Protein AF-A0A1C0T574-F1 (afdb_monomer_lite)

Secondary structure (DSSP, 8-state):
-HHHHHHHHHHH-TTS----HHHHHHHHGGGT-SS---HHHHHHHHHHH-S-EEE---SHHHHHHHHHHHHSHHHHTTEEEEEEGGG--S--HHHHTHHHHHHHH-TTPSPEEE-SSS--THHHHHHHHHHSPPPSSPPPP----GGG--HHHHHHHHHHHHHHHSSB-HHHHHHHHHHHH-S---HHHHHHHHHHHHHTTSEEEETTTTEEEE-TTS--S----GGGHHHHHHHHHHHHHHHHTS-HHHHHHHT-

Radius of gyration: 20.8 Å; chains: 1; bounding box: 49×36×61 Å

Foldseek 3Di:
DVVVCVVCVCVLCVVDADFDLVQLVVVLVVQPDPDDDDPVVLVVLCLQPDQAAEQECDDPVSLVVLQVLLVDLSSLQRYAYEYEPVPPPDDDPSVVGSQVSSQVRHLQHNHHHAHPVDGDCSNVSVSSCVRRNDDPDDDDLDQDAQVPDGLVSLLLQLLVQQALLQKDALVRSVVVVCVSRVDDHDSSSSSSSVSSCVSSVQWDQFDDDRMIGGDPVDDGSDDDDPVCVVVSVVSSVVSVVVVVVDDPVSVVRSVD

Sequence (256 aa):
MRRKFQDIFSSLLPDFEFFEPEFAMRNYFGLGDERPFDISEFEELIGELSHSIVLFPEAPGSFAEAGYFGAIDSLAKKTILAIDLNRQKNDSFISLGPAKKIADISFFQPNIQLNYNEPDFSLISQRILERRPLKKSKGAFVIKPFNQTSTFELFALIHQIVSLLRIATAADVEFFVNSVYKSHINPSKVKKVISMLVGSRRLMEVGGFDHLRACEDRASFLSVREGFQTSHDVLSVDIATAMLEADADFLAVLGA

Structure (mmCIF, N/CA/C/O backbone):
data_AF-A0A1C0T574-F1
#
_entry.id   AF-A0A1C0T574-F1
#
loop_
_atom_site.group_PDB
_atom_site.id
_atom_site.type_symbol
_atom_site.label_atom_id
_atom_site.label_alt_id
_atom_site.label_comp_id
_atom_site.label_asym_id
_atom_site.label_entity_id
_atom_site.label_seq_id
_atom_site.pdbx_PDB_ins_code
_atom_site.Cartn_x
_atom_site.Cartn_y
_atom_site.Cartn_z
_atom_site.occupancy
_atom_site.B_iso_or_equiv
_atom_site.auth_seq_id
_atom_site.auth_comp_id
_atom_site.auth_asym_id
_atom_site.auth_atom_id
_atom_site.pdbx_PDB_model_num
ATOM 1 N N . MET A 1 1 ? 4.270 -10.495 -17.192 1.00 93.06 1 MET A N 1
ATOM 2 C CA . MET A 1 1 ? 5.428 -10.579 -16.265 1.00 93.06 1 MET A CA 1
ATOM 3 C C . MET A 1 1 ? 5.001 -10.567 -14.808 1.00 93.06 1 MET A C 1
ATOM 5 O O . MET A 1 1 ? 5.507 -11.376 -14.042 1.00 93.06 1 MET A O 1
ATOM 9 N N . ARG A 1 2 ? 4.043 -9.708 -14.439 1.00 92.25 2 ARG A N 1
ATOM 10 C CA . ARG A 1 2 ? 3.533 -9.556 -13.069 1.00 92.25 2 ARG A CA 1
ATOM 11 C C . ARG A 1 2 ? 3.241 -10.877 -12.342 1.00 92.25 2 ARG A C 1
ATOM 13 O O . ARG A 1 2 ? 3.819 -11.105 -11.291 1.00 92.25 2 ARG A O 1
ATOM 20 N N . ARG A 1 3 ? 2.429 -11.767 -12.934 1.00 93.19 3 ARG A N 1
ATOM 21 C CA . ARG A 1 3 ? 2.093 -13.081 -12.342 1.00 93.19 3 ARG A CA 1
ATOM 22 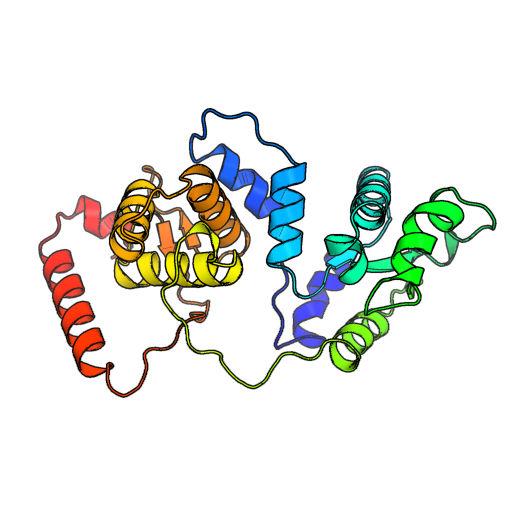C C . ARG A 1 3 ? 3.333 -13.924 -12.030 1.00 93.19 3 ARG A C 1
ATOM 24 O O . ARG A 1 3 ? 3.492 -14.370 -10.907 1.00 93.19 3 ARG A O 1
ATOM 31 N N . LYS A 1 4 ? 4.268 -14.030 -12.985 1.00 95.56 4 LYS A N 1
ATOM 32 C CA . LYS A 1 4 ? 5.531 -14.761 -12.779 1.00 95.56 4 LYS A CA 1
ATOM 33 C C . LYS A 1 4 ? 6.342 -14.192 -11.605 1.00 95.56 4 LYS A C 1
ATOM 35 O O . LYS A 1 4 ? 6.982 -14.951 -10.894 1.00 95.56 4 LYS A O 1
ATOM 40 N N . PHE A 1 5 ? 6.337 -12.868 -11.419 1.00 96.38 5 PHE A N 1
ATOM 41 C CA . PHE A 1 5 ? 7.006 -12.236 -10.281 1.00 96.38 5 PHE A CA 1
ATOM 42 C C . PHE A 1 5 ? 6.264 -12.499 -8.965 1.00 96.38 5 PHE A C 1
ATOM 44 O O . PHE A 1 5 ? 6.900 -12.810 -7.964 1.00 96.38 5 PHE A O 1
ATOM 51 N N . GLN A 1 6 ? 4.931 -12.420 -8.975 1.00 94.94 6 GLN A N 1
ATOM 52 C CA . GLN A 1 6 ? 4.073 -12.713 -7.825 1.00 94.94 6 GLN A CA 1
ATOM 53 C C . GLN A 1 6 ? 4.284 -14.141 -7.301 1.00 94.94 6 GLN A C 1
ATOM 55 O O . GLN A 1 6 ? 4.423 -14.316 -6.094 1.00 94.94 6 GLN A O 1
ATOM 60 N N . ASP A 1 7 ? 4.394 -15.129 -8.195 1.00 95.94 7 ASP A N 1
ATOM 61 C CA . ASP A 1 7 ? 4.565 -16.550 -7.847 1.00 95.94 7 ASP A CA 1
ATOM 62 C C . ASP A 1 7 ? 5.821 -16.825 -7.001 1.00 95.94 7 ASP A C 1
ATOM 64 O O . ASP A 1 7 ? 5.852 -17.760 -6.204 1.00 95.94 7 ASP A O 1
ATOM 68 N N . ILE A 1 8 ? 6.859 -16.001 -7.151 1.00 96.81 8 ILE A N 1
ATOM 69 C CA . ILE A 1 8 ? 8.138 -16.148 -6.438 1.00 96.81 8 ILE A CA 1
ATOM 70 C C . ILE A 1 8 ? 8.392 -15.028 -5.422 1.00 96.81 8 ILE A C 1
ATOM 72 O O . ILE A 1 8 ? 9.403 -15.050 -4.718 1.00 96.81 8 ILE A O 1
ATOM 76 N N . PHE A 1 9 ? 7.501 -14.035 -5.347 1.00 96.44 9 PHE A N 1
ATOM 77 C CA . PHE A 1 9 ? 7.711 -12.802 -4.590 1.00 96.44 9 PHE A CA 1
ATOM 78 C C . PHE A 1 9 ? 8.023 -13.086 -3.122 1.00 96.44 9 PHE A C 1
ATOM 80 O O . PHE A 1 9 ? 9.024 -12.600 -2.605 1.00 96.44 9 PHE A O 1
ATOM 87 N N . SER A 1 10 ? 7.214 -13.925 -2.470 1.00 94.56 10 SER A N 1
ATOM 88 C CA . SER A 1 10 ? 7.374 -14.249 -1.048 1.00 94.56 10 SER A CA 1
ATOM 89 C C . SER A 1 10 ? 8.693 -14.960 -0.739 1.00 94.56 10 SER A C 1
ATOM 91 O O . SER A 1 10 ? 9.205 -14.828 0.366 1.00 94.56 10 SER A O 1
ATOM 93 N N . SER A 1 11 ? 9.273 -15.677 -1.710 1.00 96.88 11 SER A N 1
ATOM 94 C CA . SER A 1 11 ? 10.602 -16.279 -1.556 1.00 96.88 11 SER A CA 1
ATOM 95 C C . SER A 1 11 ? 11.722 -15.246 -1.674 1.00 96.88 11 SER A C 1
ATOM 97 O O . SER A 1 11 ? 12.768 -15.414 -1.053 1.00 96.88 11 SER A O 1
ATOM 99 N N . LEU A 1 12 ? 11.538 -14.214 -2.500 1.00 97.25 12 LEU A N 1
ATOM 100 C CA . LEU A 1 12 ? 12.555 -13.194 -2.755 1.00 97.25 12 LEU A CA 1
ATOM 101 C C . LEU A 1 12 ? 12.511 -12.036 -1.750 1.00 97.25 12 LEU A C 1
ATOM 103 O O . LEU A 1 12 ? 13.539 -11.420 -1.476 1.00 97.25 12 LEU A O 1
ATOM 107 N N . LEU A 1 13 ? 11.323 -11.704 -1.248 1.00 96.44 13 LEU A N 1
ATOM 108 C CA . LEU A 1 13 ? 11.044 -10.536 -0.414 1.00 96.44 13 LEU A CA 1
ATOM 109 C C . LEU A 1 13 ? 10.082 -10.915 0.733 1.00 96.44 13 LEU A C 1
ATOM 111 O O . LEU A 1 13 ? 8.965 -10.401 0.784 1.00 96.44 13 LEU A O 1
ATOM 115 N N . PRO A 1 14 ? 10.490 -11.804 1.661 1.00 93.69 14 PRO A N 1
ATOM 116 C CA . PRO A 1 14 ? 9.605 -12.345 2.700 1.00 93.69 14 PRO A CA 1
ATOM 117 C C . PRO A 1 14 ? 9.072 -11.286 3.678 1.00 93.69 14 PRO A C 1
ATOM 119 O O . PRO A 1 14 ? 7.975 -11.440 4.204 1.00 93.69 14 PRO A O 1
ATOM 122 N N . ASP A 1 15 ? 9.817 -10.197 3.889 1.00 91.81 15 ASP A N 1
ATOM 123 C CA . ASP A 1 15 ? 9.419 -9.097 4.779 1.00 91.81 15 ASP A CA 1
ATOM 124 C C . ASP A 1 15 ? 8.540 -8.036 4.088 1.00 91.81 15 ASP A C 1
ATOM 126 O O . ASP A 1 15 ? 8.164 -7.036 4.702 1.00 91.81 15 ASP A O 1
ATOM 130 N N . PHE A 1 16 ? 8.242 -8.207 2.796 1.00 92.88 16 PHE A N 1
ATOM 131 C CA . PHE A 1 16 ? 7.447 -7.268 2.009 1.00 92.88 16 PHE A CA 1
ATOM 132 C C . PHE A 1 16 ? 6.082 -7.861 1.674 1.00 92.88 16 PHE A C 1
ATOM 134 O O . PHE A 1 16 ? 5.887 -9.073 1.641 1.00 92.88 16 PHE A O 1
ATOM 141 N N . GLU A 1 17 ? 5.134 -6.984 1.355 1.00 90.06 17 GLU A N 1
ATOM 142 C CA . GLU A 1 17 ? 3.811 -7.384 0.888 1.00 90.06 17 GLU A CA 1
ATOM 143 C C . GLU A 1 17 ? 3.635 -7.037 -0.586 1.00 90.06 17 GLU A C 1
ATOM 145 O O . GLU A 1 17 ? 3.905 -5.913 -1.015 1.00 90.06 17 GLU A O 1
ATOM 150 N N . PHE A 1 18 ? 3.166 -8.017 -1.359 1.00 91.25 18 PHE A N 1
ATOM 151 C CA . PHE A 1 18 ? 2.754 -7.803 -2.737 1.00 91.25 18 PHE A CA 1
ATOM 152 C C . PHE A 1 18 ? 1.344 -7.215 -2.758 1.00 91.25 18 PHE A C 1
ATOM 154 O O . PHE A 1 18 ? 0.439 -7.745 -2.111 1.00 91.25 18 PHE A O 1
ATOM 161 N N . PHE A 1 19 ? 1.157 -6.140 -3.516 1.00 89.69 19 PHE A N 1
ATOM 162 C CA . PHE A 1 19 ? -0.117 -5.444 -3.633 1.00 89.69 19 PHE A CA 1
ATOM 163 C C . PHE A 1 19 ? -0.442 -5.190 -5.105 1.00 89.69 19 PHE A C 1
ATOM 165 O O . PHE A 1 19 ? 0.388 -4.657 -5.841 1.00 89.69 19 PHE A O 1
ATOM 172 N N . GLU A 1 20 ? -1.655 -5.563 -5.514 1.00 86.25 20 GLU A N 1
ATOM 173 C CA . GLU A 1 20 ? -2.185 -5.314 -6.857 1.00 86.25 20 GLU A CA 1
ATOM 174 C C . GLU A 1 20 ? -3.292 -4.257 -6.770 1.00 86.25 20 GLU A C 1
ATOM 176 O O . GLU A 1 20 ? -4.356 -4.528 -6.195 1.00 86.25 20 GLU A O 1
ATOM 181 N N . PRO A 1 21 ? -3.064 -3.052 -7.316 1.00 80.06 21 PRO A N 1
ATOM 182 C CA . PRO A 1 21 ? -4.015 -1.956 -7.197 1.00 80.06 21 PRO A CA 1
ATOM 183 C C . PRO A 1 21 ? -5.406 -2.231 -7.766 1.00 80.06 21 PRO A C 1
ATOM 185 O O . PRO A 1 21 ? -6.400 -1.713 -7.255 1.00 80.06 21 PRO A O 1
ATOM 188 N N . GLU A 1 22 ? -5.505 -3.084 -8.785 1.00 77.75 22 GLU A N 1
ATOM 189 C CA . GLU A 1 22 ? -6.761 -3.372 -9.473 1.00 77.75 22 GLU A CA 1
ATOM 190 C C . GLU A 1 22 ? -7.805 -4.025 -8.553 1.00 77.75 22 GLU A C 1
ATOM 192 O O . GLU A 1 22 ? -9.006 -3.873 -8.785 1.00 77.75 22 GLU A O 1
ATOM 197 N N . PHE A 1 23 ? -7.383 -4.724 -7.490 1.00 75.25 23 PHE A N 1
ATOM 198 C CA . PHE A 1 23 ? -8.316 -5.264 -6.496 1.00 75.25 23 PHE A CA 1
ATOM 199 C C . PHE A 1 23 ? -8.913 -4.176 -5.608 1.00 75.25 23 PHE A C 1
ATOM 201 O O . PHE A 1 23 ? -10.103 -4.225 -5.314 1.00 75.25 23 PHE A O 1
ATOM 208 N N . ALA A 1 24 ? -8.120 -3.180 -5.212 1.00 76.62 24 ALA A N 1
ATOM 209 C CA . ALA A 1 24 ? -8.614 -2.069 -4.402 1.00 76.62 24 ALA A CA 1
ATOM 210 C C . ALA A 1 24 ? -9.583 -1.171 -5.192 1.00 76.62 24 ALA A C 1
ATOM 212 O O . ALA A 1 24 ? -10.568 -0.702 -4.625 1.00 76.62 24 ALA A O 1
ATOM 213 N N . MET A 1 25 ? -9.370 -1.001 -6.504 1.00 74.81 25 MET A N 1
ATOM 214 C CA . MET A 1 25 ? -10.289 -0.239 -7.364 1.00 74.81 25 MET A CA 1
ATOM 215 C C . MET A 1 25 ? -11.692 -0.846 -7.417 1.00 74.81 25 MET A C 1
ATOM 217 O O . MET A 1 25 ? -12.675 -0.114 -7.372 1.00 74.81 25 MET A O 1
ATOM 221 N N . ARG A 1 26 ? -11.803 -2.180 -7.507 1.00 70.75 26 ARG A N 1
ATOM 222 C CA . ARG A 1 26 ? -13.105 -2.864 -7.610 1.00 70.75 26 ARG A CA 1
ATOM 223 C C . ARG A 1 26 ? -13.995 -2.606 -6.396 1.00 70.75 26 ARG A C 1
ATOM 225 O O . ARG A 1 26 ? -15.186 -2.384 -6.577 1.00 70.75 26 ARG A O 1
ATOM 232 N N . ASN A 1 27 ? -13.411 -2.585 -5.200 1.00 68.75 27 ASN A N 1
ATOM 233 C CA . ASN A 1 27 ? -14.163 -2.395 -3.957 1.00 68.75 27 ASN A CA 1
ATOM 234 C C . ASN A 1 27 ? -14.580 -0.937 -3.746 1.00 68.75 27 ASN A C 1
ATOM 236 O O . ASN A 1 27 ? -15.656 -0.682 -3.219 1.00 68.75 27 ASN A O 1
ATOM 240 N N . TYR A 1 28 ? -13.784 0.035 -4.212 1.00 70.19 28 TYR A N 1
ATOM 241 C CA . TYR A 1 28 ? -14.149 1.450 -4.084 1.00 70.19 28 TYR A CA 1
ATOM 242 C C . TYR A 1 28 ? -15.507 1.765 -4.727 1.00 70.19 28 TYR A C 1
ATOM 244 O O . TYR A 1 28 ? -16.312 2.483 -4.139 1.00 70.19 28 TYR A O 1
ATOM 252 N N . PHE A 1 29 ? -15.798 1.179 -5.894 1.00 63.75 29 PHE A N 1
ATOM 253 C CA . PHE A 1 29 ? -17.090 1.359 -6.564 1.00 63.75 29 PHE A CA 1
ATOM 254 C C . PHE A 1 29 ? -18.278 0.780 -5.776 1.00 63.75 29 PHE A C 1
ATOM 256 O O . PHE A 1 29 ? -19.405 1.220 -5.991 1.00 63.75 29 PHE A O 1
ATOM 263 N N . GLY A 1 30 ? -18.041 -0.170 -4.864 1.00 63.38 30 GLY A N 1
ATOM 264 C CA . GLY A 1 30 ? -19.066 -0.738 -3.985 1.00 63.38 30 GLY A CA 1
ATOM 265 C C . GLY A 1 30 ? -19.443 0.167 -2.807 1.00 63.38 30 GLY A C 1
ATOM 266 O O . GLY A 1 30 ? -20.576 0.119 -2.350 1.00 63.38 30 GLY A O 1
ATOM 267 N N . LEU A 1 31 ? -18.550 1.064 -2.368 1.00 64.75 31 LEU A N 1
ATOM 268 C CA . LEU A 1 31 ? -18.729 1.893 -1.159 1.00 64.75 31 LEU A CA 1
ATOM 269 C C . LEU A 1 31 ? -19.616 3.146 -1.352 1.00 64.75 31 LEU A C 1
ATOM 271 O O . LEU A 1 31 ? -19.648 4.032 -0.485 1.00 64.75 31 LEU A O 1
ATOM 275 N N . GLY A 1 32 ? -20.308 3.248 -2.492 1.00 57.75 32 GLY A N 1
ATOM 276 C CA . GLY A 1 32 ? -21.341 4.258 -2.742 1.00 57.75 32 GLY A CA 1
ATOM 277 C C . GLY A 1 32 ? -20.861 5.713 -2.695 1.00 57.75 32 GLY A C 1
ATOM 278 O O . GLY A 1 32 ? -21.581 6.572 -2.189 1.00 57.75 32 GLY A O 1
ATOM 279 N N . ASP A 1 33 ? -19.639 6.018 -3.151 1.00 61.62 33 ASP A N 1
ATOM 280 C CA . ASP A 1 33 ? -19.206 7.418 -3.294 1.00 61.62 33 ASP A CA 1
ATOM 281 C C . ASP A 1 33 ? -19.953 8.069 -4.477 1.00 61.62 33 ASP A C 1
ATOM 283 O O . ASP A 1 33 ? -19.960 7.543 -5.588 1.00 61.62 33 ASP A O 1
ATOM 287 N N . GLU A 1 34 ? -20.604 9.212 -4.242 1.00 57.69 34 GLU A N 1
ATOM 288 C CA . GLU A 1 34 ? -21.378 9.940 -5.265 1.00 57.69 34 GLU A CA 1
ATOM 289 C C . GLU A 1 34 ? -20.474 10.670 -6.274 1.00 57.69 34 GLU A C 1
ATOM 291 O O . GLU A 1 34 ? -20.941 11.189 -7.292 1.00 57.69 34 GLU A O 1
ATOM 296 N N . ARG A 1 35 ? -19.165 10.746 -5.996 1.00 61.81 35 ARG A N 1
ATOM 297 C CA . ARG A 1 35 ? -18.192 11.436 -6.847 1.00 61.81 35 ARG A CA 1
ATOM 298 C C . ARG A 1 35 ? -17.642 10.518 -7.944 1.00 61.81 35 ARG A C 1
ATOM 300 O O . ARG A 1 35 ? -17.364 9.350 -7.678 1.00 61.81 35 ARG A O 1
ATOM 307 N N . PRO A 1 36 ? -17.395 11.047 -9.159 1.00 57.66 36 PRO A N 1
ATOM 308 C CA . PRO A 1 36 ? -16.667 10.315 -10.187 1.00 57.66 36 PRO A CA 1
ATOM 309 C C . PRO A 1 36 ? -15.309 9.856 -9.652 1.00 57.66 36 PRO A C 1
ATOM 311 O O . PRO A 1 36 ? -14.558 10.660 -9.100 1.00 57.66 36 PRO A O 1
ATOM 314 N N . PHE A 1 37 ? -14.996 8.573 -9.823 1.00 65.44 37 PHE A N 1
ATOM 315 C CA . PHE A 1 37 ? -13.695 8.032 -9.451 1.00 65.44 37 PHE A CA 1
ATOM 316 C C . PHE A 1 37 ? -12.599 8.658 -10.316 1.00 65.44 37 PHE A C 1
ATOM 318 O O . PHE A 1 37 ? -12.559 8.440 -11.529 1.00 65.44 37 PHE A O 1
ATOM 325 N N . ASP A 1 38 ? -11.702 9.414 -9.688 1.00 72.25 38 ASP A N 1
ATOM 326 C CA . ASP A 1 38 ? -10.492 9.895 -10.340 1.00 72.25 38 ASP A CA 1
ATOM 327 C C . ASP A 1 38 ? -9.376 8.864 -10.158 1.00 72.25 38 ASP A C 1
ATOM 329 O O . ASP A 1 38 ? -8.833 8.681 -9.064 1.00 72.25 38 ASP A O 1
ATOM 333 N N . ILE A 1 39 ? -9.024 8.196 -11.260 1.00 74.19 39 ILE A N 1
ATOM 334 C CA . ILE A 1 39 ? -7.897 7.258 -11.327 1.00 74.19 39 ILE A CA 1
ATOM 335 C C . ILE A 1 39 ? -6.622 7.930 -10.800 1.00 74.19 39 ILE A C 1
ATOM 337 O O . ILE A 1 39 ? -5.837 7.290 -10.110 1.00 74.19 39 ILE A O 1
ATOM 341 N N . SER A 1 40 ? -6.442 9.228 -11.046 1.00 74.25 40 SER A N 1
ATOM 342 C CA . SER A 1 40 ? -5.252 9.970 -10.630 1.00 74.25 40 SER A CA 1
ATOM 343 C C . SER A 1 40 ? -5.112 10.045 -9.111 1.00 74.25 40 SER A C 1
ATOM 345 O O . SER A 1 40 ? -4.023 9.850 -8.579 1.00 74.25 40 SER A O 1
ATOM 347 N N . GLU A 1 41 ? -6.217 10.283 -8.401 1.00 78.25 41 GLU A N 1
ATOM 348 C CA . GLU A 1 41 ? -6.223 10.333 -6.934 1.00 78.25 41 GLU A CA 1
ATOM 349 C C . GLU A 1 41 ? -5.932 8.953 -6.328 1.00 78.25 41 GLU A C 1
ATOM 351 O O . GLU A 1 41 ? -5.338 8.841 -5.255 1.00 78.25 41 GLU A O 1
ATOM 356 N N . PHE A 1 42 ? -6.347 7.886 -7.012 1.00 78.75 42 PHE A N 1
ATOM 357 C CA . PHE A 1 42 ? -6.055 6.520 -6.595 1.00 78.75 42 PHE A CA 1
ATOM 358 C C . PHE A 1 42 ? -4.590 6.143 -6.841 1.00 78.75 42 PHE A C 1
ATOM 360 O O . PHE A 1 42 ? -3.953 5.559 -5.965 1.00 78.75 42 PHE A O 1
ATOM 367 N N . GLU A 1 43 ? -4.021 6.538 -7.979 1.00 81.31 43 GLU A N 1
ATOM 368 C CA . GLU A 1 43 ? -2.594 6.361 -8.267 1.00 81.31 43 GLU A CA 1
ATOM 369 C C . GLU A 1 43 ? -1.700 7.128 -7.293 1.00 81.31 43 GLU A C 1
ATOM 371 O O . GLU A 1 43 ? -0.688 6.603 -6.821 1.00 81.31 43 GLU A O 1
ATOM 376 N N . GLU A 1 44 ? -2.100 8.340 -6.907 1.00 84.50 44 GLU A N 1
ATOM 377 C CA . GLU A 1 44 ? -1.424 9.085 -5.848 1.00 84.50 44 GLU A CA 1
ATOM 378 C C . GLU A 1 44 ? -1.457 8.315 -4.519 1.00 84.50 44 GLU A C 1
ATOM 380 O O . GLU A 1 44 ? -0.419 8.152 -3.874 1.00 84.50 44 GLU A O 1
ATOM 385 N N . LEU A 1 45 ? -2.610 7.750 -4.150 1.00 85.94 45 LEU A N 1
ATOM 386 C CA . LEU A 1 45 ? -2.780 6.956 -2.932 1.00 85.94 45 LEU A CA 1
ATOM 387 C C . LEU A 1 45 ? -1.908 5.688 -2.921 1.00 85.94 45 LEU A C 1
ATOM 389 O O . LEU A 1 45 ? -1.251 5.394 -1.915 1.00 85.94 45 LEU A O 1
ATOM 393 N N . ILE A 1 46 ? -1.864 4.951 -4.038 1.00 83.62 46 ILE A N 1
ATOM 394 C CA . ILE A 1 46 ? -0.945 3.818 -4.229 1.00 83.62 46 ILE A CA 1
ATOM 395 C C . ILE A 1 46 ? 0.485 4.308 -4.061 1.00 83.62 46 ILE A C 1
ATOM 397 O O . ILE A 1 46 ? 1.268 3.698 -3.332 1.00 83.62 46 ILE A O 1
ATOM 401 N N . GLY A 1 47 ? 0.823 5.420 -4.707 1.00 87.31 47 GLY A N 1
ATOM 402 C CA . GLY A 1 47 ? 2.117 6.067 -4.620 1.00 87.31 47 GLY A CA 1
ATOM 403 C C . GLY A 1 47 ? 2.539 6.359 -3.193 1.00 87.31 47 GLY A C 1
ATOM 404 O O . GLY A 1 47 ? 3.666 6.047 -2.809 1.00 87.31 47 GLY A O 1
ATOM 405 N N . GLU A 1 48 ? 1.652 6.936 -2.388 1.00 89.12 48 GLU A N 1
ATOM 406 C CA . GLU A 1 48 ? 1.893 7.276 -0.988 1.00 89.12 48 GLU A CA 1
ATOM 407 C C . GLU A 1 48 ? 2.134 6.034 -0.126 1.00 89.12 48 GLU A C 1
ATOM 409 O O . GLU A 1 48 ? 3.133 5.992 0.603 1.00 89.12 48 GLU A O 1
ATOM 414 N N . LEU A 1 49 ? 1.273 5.020 -0.254 1.00 90.00 49 LEU A N 1
ATOM 415 C CA . LEU A 1 49 ? 1.329 3.778 0.525 1.00 90.00 49 LEU A CA 1
ATOM 416 C C . LEU A 1 49 ? 2.462 2.841 0.087 1.00 90.00 49 LEU A C 1
ATOM 418 O O . LEU A 1 49 ? 2.997 2.090 0.902 1.00 90.00 49 LEU A O 1
ATOM 422 N N . SER A 1 50 ? 2.874 2.905 -1.178 1.00 91.94 50 SER A N 1
ATOM 423 C CA . SER A 1 50 ? 3.867 1.990 -1.730 1.00 91.94 50 SER A CA 1
ATOM 424 C C . SER A 1 50 ? 5.276 2.281 -1.22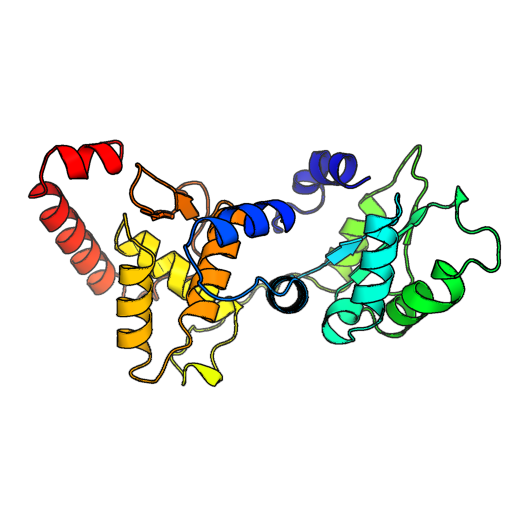1 1.00 91.94 50 SER A C 1
ATOM 426 O O . SER A 1 50 ? 5.805 3.407 -1.256 1.00 91.94 50 SER A O 1
ATOM 428 N N . HIS A 1 51 ? 5.945 1.206 -0.809 1.00 93.94 51 HIS A N 1
ATOM 429 C CA . HIS A 1 51 ? 7.384 1.209 -0.574 1.00 93.94 51 HIS A CA 1
ATOM 430 C C . HIS A 1 51 ? 8.177 1.076 -1.880 1.00 93.94 51 HIS A C 1
ATOM 432 O O . HIS A 1 51 ? 9.261 1.636 -2.036 1.00 93.94 51 HIS A O 1
ATOM 438 N N . SER A 1 52 ? 7.669 0.342 -2.854 1.00 95.69 52 SER A N 1
ATOM 439 C CA . SER A 1 52 ? 8.293 0.205 -4.170 1.00 95.69 52 SER A CA 1
ATOM 440 C C . SER A 1 52 ? 7.205 -0.101 -5.176 1.00 95.69 52 SER A C 1
ATOM 442 O O . SER A 1 52 ? 6.251 -0.796 -4.844 1.00 95.69 52 SER A O 1
ATOM 444 N N . ILE A 1 53 ? 7.357 0.414 -6.388 1.00 95.50 53 ILE A N 1
ATOM 445 C CA . ILE A 1 53 ? 6.436 0.163 -7.491 1.00 95.50 53 ILE A CA 1
ATOM 446 C C . ILE A 1 53 ? 7.245 -0.547 -8.568 1.00 95.50 53 ILE A C 1
ATOM 448 O O . ILE A 1 53 ? 8.227 0.006 -9.051 1.00 95.50 53 ILE A O 1
ATOM 452 N N . VAL A 1 54 ? 6.868 -1.770 -8.931 1.00 95.88 54 VAL A N 1
ATOM 453 C CA . VAL A 1 54 ? 7.550 -2.535 -9.983 1.00 95.88 54 VAL A CA 1
ATOM 454 C C . VAL A 1 54 ? 6.673 -2.538 -11.226 1.00 95.88 54 VAL A C 1
ATOM 456 O O . VAL A 1 54 ? 5.585 -3.110 -11.213 1.00 95.88 54 VAL A O 1
ATOM 459 N N . LEU A 1 55 ? 7.150 -1.910 -12.299 1.00 94.25 55 LEU A N 1
ATOM 460 C CA . LEU A 1 55 ? 6.434 -1.830 -13.569 1.00 94.25 55 LEU A CA 1
ATOM 461 C C . LEU A 1 55 ? 7.098 -2.716 -14.621 1.00 94.25 55 LEU A C 1
ATOM 463 O O . LEU A 1 55 ? 8.304 -2.624 -14.865 1.00 94.25 55 LEU A O 1
ATOM 467 N N . PHE A 1 56 ? 6.273 -3.527 -15.283 1.00 94.19 56 PHE A N 1
ATOM 468 C CA . PHE A 1 56 ? 6.647 -4.363 -16.421 1.00 94.19 56 PHE A CA 1
ATOM 469 C C . PHE A 1 56 ? 5.880 -3.897 -17.666 1.00 94.19 56 PHE A C 1
ATOM 471 O O . PHE A 1 56 ? 4.731 -4.304 -17.852 1.00 94.19 56 PHE A O 1
ATOM 478 N N . PRO A 1 57 ? 6.464 -3.038 -18.518 1.00 91.31 57 PRO A N 1
ATOM 479 C CA . PRO A 1 57 ? 5.772 -2.518 -19.693 1.00 91.31 57 PRO A CA 1
ATOM 480 C C . PRO A 1 57 ? 5.619 -3.596 -20.786 1.00 91.31 57 PRO A C 1
ATOM 482 O O . PRO A 1 57 ? 6.446 -3.736 -21.691 1.00 91.31 57 PRO A O 1
ATOM 485 N N . GLU A 1 58 ? 4.550 -4.391 -20.699 1.00 89.19 58 GLU A N 1
ATOM 486 C CA . GLU A 1 58 ? 4.281 -5.540 -21.573 1.00 89.19 58 GLU A CA 1
ATOM 487 C C . GLU A 1 58 ? 3.180 -5.301 -22.620 1.00 89.19 58 GLU A C 1
ATOM 489 O O . GLU A 1 58 ? 3.225 -5.892 -23.703 1.00 89.19 58 GLU A O 1
ATOM 494 N N . ALA A 1 59 ? 2.265 -4.367 -22.362 1.00 88.69 59 ALA A N 1
ATOM 495 C CA . ALA A 1 59 ? 1.101 -4.052 -23.194 1.00 88.69 59 ALA A CA 1
ATOM 496 C C . ALA A 1 59 ? 0.759 -2.542 -23.171 1.00 88.69 59 ALA A C 1
ATOM 498 O O . ALA A 1 59 ? 1.257 -1.827 -22.296 1.00 88.69 59 ALA A O 1
ATOM 499 N N . PRO A 1 60 ? -0.123 -2.045 -24.070 1.00 87.38 60 PRO A N 1
ATOM 500 C CA . PRO A 1 60 ? -0.524 -0.633 -24.125 1.00 87.38 60 PRO A CA 1
ATOM 501 C C . PRO A 1 60 ? -0.908 -0.008 -22.779 1.00 87.38 60 PRO A C 1
ATOM 503 O O . PRO A 1 60 ? -0.454 1.094 -22.486 1.00 87.38 60 PRO A O 1
ATOM 506 N N . GLY A 1 61 ? -1.653 -0.728 -21.931 1.00 85.38 61 GLY A N 1
ATOM 507 C CA . GLY A 1 61 ? -2.000 -0.261 -20.581 1.00 85.38 61 GLY A CA 1
ATOM 508 C C . GLY A 1 61 ? -0.763 0.017 -19.720 1.00 85.38 61 GLY A C 1
ATOM 509 O O . GLY A 1 61 ? -0.554 1.139 -19.279 1.00 85.38 61 GLY A O 1
ATOM 510 N N . SER A 1 62 ? 0.139 -0.959 -19.597 1.00 86.94 62 SER A N 1
ATOM 511 C CA . SER A 1 62 ? 1.392 -0.797 -18.840 1.00 86.94 62 SER A CA 1
ATOM 512 C C . SER A 1 62 ? 2.379 0.214 -19.453 1.00 86.94 62 SER A C 1
ATOM 514 O O . SER A 1 62 ? 3.260 0.727 -18.765 1.00 86.94 62 SER A O 1
ATOM 516 N N . PHE A 1 63 ? 2.254 0.531 -20.749 1.00 89.00 63 PHE A N 1
ATOM 517 C CA . PHE A 1 63 ? 3.002 1.635 -21.361 1.00 89.00 63 PHE A CA 1
ATOM 518 C C . PHE A 1 63 ? 2.447 2.995 -20.934 1.00 89.00 63 PHE A C 1
ATOM 520 O O . PHE A 1 63 ? 3.226 3.907 -20.657 1.00 89.00 63 PHE A O 1
ATOM 527 N N . ALA A 1 64 ? 1.120 3.119 -20.858 1.00 88.12 64 ALA A N 1
ATOM 528 C CA . ALA A 1 64 ? 0.468 4.310 -20.334 1.00 88.12 64 ALA A CA 1
ATOM 529 C C . ALA A 1 64 ? 0.815 4.521 -18.852 1.00 88.12 64 ALA A C 1
ATOM 531 O O . ALA A 1 64 ? 1.191 5.630 -18.482 1.00 88.12 64 ALA A O 1
ATOM 532 N N . GLU A 1 65 ? 0.806 3.457 -18.040 1.00 88.25 65 GLU A N 1
ATOM 533 C CA . GLU A 1 65 ? 1.262 3.493 -16.640 1.00 88.25 65 GLU A CA 1
ATOM 534 C C . GLU A 1 65 ? 2.713 3.972 -16.534 1.00 88.25 65 GLU A C 1
ATOM 536 O O . GLU A 1 65 ? 2.998 4.903 -15.788 1.00 88.25 65 GLU A O 1
ATOM 541 N N . ALA A 1 66 ? 3.637 3.418 -17.329 1.00 90.62 66 ALA A N 1
ATOM 542 C CA . ALA A 1 66 ? 5.025 3.883 -17.334 1.00 90.62 66 ALA A CA 1
ATOM 543 C C . ALA A 1 66 ? 5.126 5.386 -17.657 1.00 90.62 66 ALA A C 1
ATOM 545 O O . ALA A 1 66 ? 5.895 6.102 -17.015 1.00 90.62 66 ALA A O 1
ATOM 546 N N . GLY A 1 67 ? 4.324 5.868 -18.614 1.00 90.56 67 GLY A N 1
ATOM 547 C CA . GLY A 1 67 ? 4.188 7.287 -18.944 1.00 90.56 67 GLY A CA 1
ATOM 548 C C . GLY A 1 67 ? 3.708 8.138 -17.773 1.00 90.56 67 GLY A C 1
ATOM 549 O O . GLY A 1 67 ? 4.353 9.125 -17.422 1.00 90.56 67 GLY A O 1
ATOM 550 N N . TYR A 1 68 ? 2.607 7.729 -17.151 1.00 89.06 68 TYR A N 1
ATOM 551 C CA . TYR A 1 68 ? 1.991 8.423 -16.026 1.00 89.06 68 TYR A CA 1
ATOM 552 C C . TYR A 1 68 ? 2.915 8.466 -14.798 1.00 89.06 68 TYR A C 1
ATOM 554 O O . TYR A 1 68 ? 3.197 9.537 -14.259 1.00 89.06 68 TYR A O 1
ATOM 562 N N . PHE A 1 69 ? 3.478 7.320 -14.413 1.00 90.88 69 PHE A N 1
ATOM 563 C CA . PHE A 1 69 ? 4.364 7.193 -13.254 1.00 90.88 69 PHE A CA 1
ATOM 564 C C . PHE A 1 69 ? 5.674 7.939 -13.479 1.00 90.88 69 PHE A C 1
ATOM 566 O O . PHE A 1 69 ? 6.207 8.529 -12.546 1.00 90.88 69 PHE A O 1
ATOM 573 N N . GLY A 1 70 ? 6.178 7.956 -14.717 1.00 91.19 70 GLY A N 1
ATOM 574 C CA . GLY A 1 70 ? 7.320 8.781 -15.088 1.00 91.19 70 GLY A CA 1
ATOM 575 C C . GLY A 1 70 ? 7.013 10.274 -15.007 1.00 91.19 70 GLY A C 1
ATOM 576 O O . GLY A 1 70 ? 7.879 11.046 -14.608 1.00 91.19 70 GLY A O 1
ATOM 577 N N . ALA A 1 71 ? 5.794 10.704 -15.342 1.00 90.62 71 ALA A N 1
ATOM 578 C CA . ALA A 1 71 ? 5.411 12.112 -15.316 1.00 90.62 71 ALA A CA 1
ATOM 579 C C . ALA A 1 71 ? 5.325 12.689 -13.893 1.00 90.62 71 ALA A C 1
ATOM 581 O O . ALA A 1 71 ? 5.673 13.858 -13.714 1.00 90.62 71 ALA A O 1
ATOM 582 N N . ILE A 1 72 ? 4.942 11.889 -12.895 1.00 91.19 72 ILE A N 1
ATOM 583 C CA . ILE A 1 72 ? 4.762 12.327 -11.504 1.00 91.19 72 ILE A CA 1
ATOM 584 C C . ILE A 1 72 ? 5.992 11.979 -10.659 1.00 91.19 72 ILE A C 1
ATOM 586 O O . ILE A 1 72 ? 6.270 10.816 -10.377 1.00 91.19 72 ILE A O 1
ATOM 590 N N . ASP A 1 73 ? 6.709 12.996 -10.181 1.00 92.88 73 ASP A N 1
ATOM 591 C CA . ASP A 1 73 ? 7.993 12.817 -9.491 1.00 92.88 73 ASP A CA 1
ATOM 592 C C . ASP A 1 73 ? 7.907 11.954 -8.217 1.00 92.88 73 ASP A C 1
ATOM 594 O O . ASP A 1 73 ? 8.838 11.203 -7.915 1.00 92.88 73 ASP A O 1
ATOM 598 N N . SER A 1 74 ? 6.810 12.039 -7.455 1.00 91.44 74 SER A N 1
ATOM 599 C CA . SER A 1 74 ? 6.602 11.223 -6.248 1.00 91.44 74 SER A CA 1
ATOM 600 C C . SER A 1 74 ? 6.461 9.728 -6.568 1.00 91.44 74 SER A C 1
ATOM 602 O O . SER A 1 74 ? 6.968 8.900 -5.804 1.00 91.44 74 SER A O 1
ATOM 604 N N . LEU A 1 75 ? 5.846 9.388 -7.707 1.00 93.06 75 LEU A N 1
ATOM 605 C CA . LEU A 1 75 ? 5.708 8.019 -8.210 1.00 93.06 75 LEU A CA 1
ATOM 606 C C . LEU A 1 75 ? 7.012 7.533 -8.847 1.00 93.06 75 LEU A C 1
ATOM 608 O O . LEU A 1 75 ? 7.531 6.478 -8.473 1.00 93.06 75 LEU A O 1
ATOM 612 N N . ALA A 1 76 ? 7.596 8.329 -9.745 1.00 95.06 76 ALA A N 1
ATOM 613 C CA . ALA A 1 76 ? 8.844 8.015 -10.436 1.00 95.06 76 ALA A CA 1
ATOM 614 C C . ALA A 1 76 ? 9.983 7.690 -9.457 1.00 95.06 76 ALA A C 1
ATOM 616 O O . ALA A 1 76 ? 10.683 6.693 -9.638 1.00 95.06 76 ALA A O 1
ATOM 617 N N . LYS A 1 77 ? 10.115 8.456 -8.360 1.00 95.81 77 LYS A N 1
ATOM 618 C CA . LYS A 1 77 ? 11.107 8.206 -7.295 1.00 95.81 77 LYS A CA 1
ATOM 619 C C . LYS A 1 77 ? 11.032 6.790 -6.717 1.00 95.81 77 LYS A C 1
ATOM 621 O O . LYS A 1 77 ? 12.055 6.228 -6.332 1.00 95.81 77 LYS A O 1
ATOM 626 N N . LYS A 1 78 ? 9.830 6.214 -6.643 1.00 96.19 78 LYS A N 1
ATOM 627 C CA . LYS A 1 78 ? 9.562 4.890 -6.061 1.00 96.19 78 LYS A CA 1
ATOM 628 C C . LYS A 1 78 ? 9.464 3.774 -7.108 1.00 96.19 78 LYS A C 1
ATOM 630 O O . LYS A 1 78 ? 9.232 2.626 -6.731 1.00 96.19 78 LYS A O 1
ATOM 635 N N . THR A 1 79 ? 9.629 4.093 -8.391 1.00 96.62 79 THR A N 1
ATOM 636 C CA . THR A 1 79 ? 9.370 3.166 -9.497 1.00 96.62 79 THR A CA 1
ATOM 637 C C . THR A 1 79 ? 10.631 2.427 -9.935 1.00 96.62 79 THR A C 1
ATOM 639 O O . THR A 1 79 ? 11.680 3.026 -10.171 1.00 96.62 79 THR A O 1
ATOM 642 N N . ILE A 1 80 ? 10.512 1.112 -10.082 1.00 97.06 80 ILE A N 1
ATOM 643 C CA . ILE A 1 80 ? 11.458 0.208 -10.728 1.00 97.06 80 ILE A CA 1
ATOM 644 C C . ILE A 1 80 ? 10.852 -0.153 -12.076 1.00 97.06 80 ILE A C 1
ATOM 646 O O . ILE A 1 80 ? 9.862 -0.880 -12.143 1.00 97.06 80 ILE A O 1
ATOM 650 N N . LEU A 1 81 ? 11.446 0.350 -13.154 1.00 95.44 81 LEU A N 1
ATOM 651 C CA . LEU A 1 81 ? 11.023 0.004 -14.502 1.00 95.44 81 LEU A CA 1
ATOM 652 C C . LEU A 1 81 ? 11.851 -1.184 -15.006 1.00 95.44 81 LEU A C 1
ATOM 654 O O . LEU A 1 81 ? 13.064 -1.057 -15.185 1.00 95.44 81 LEU A O 1
ATOM 658 N N . ALA A 1 82 ? 11.200 -2.328 -15.223 1.00 95.06 82 ALA A N 1
ATOM 659 C CA . ALA A 1 82 ? 11.816 -3.545 -15.748 1.00 95.06 82 ALA A CA 1
ATOM 660 C C . ALA A 1 82 ? 11.419 -3.742 -17.219 1.00 95.06 82 ALA A C 1
ATOM 662 O O . ALA A 1 82 ? 10.330 -4.229 -17.527 1.00 95.06 82 ALA A O 1
ATOM 663 N N . ILE A 1 83 ? 12.292 -3.332 -18.137 1.00 90.62 83 ILE A N 1
ATOM 664 C CA . ILE A 1 83 ? 12.040 -3.299 -19.583 1.00 90.62 83 ILE A CA 1
ATOM 665 C C . ILE A 1 83 ? 12.529 -4.599 -20.224 1.00 90.62 83 ILE A C 1
ATOM 667 O O . ILE A 1 83 ? 13.637 -5.051 -19.941 1.00 90.62 83 ILE A O 1
ATOM 671 N N . ASP A 1 84 ? 11.722 -5.169 -21.121 1.00 90.25 84 ASP A N 1
ATOM 672 C CA . ASP A 1 84 ? 12.122 -6.325 -21.928 1.00 90.25 84 ASP A CA 1
ATOM 673 C C . ASP A 1 84 ? 13.343 -5.994 -22.802 1.00 90.25 84 ASP A C 1
ATOM 675 O O . ASP A 1 84 ? 13.311 -5.041 -23.590 1.00 90.25 84 ASP A O 1
ATOM 679 N N . LEU A 1 85 ? 14.393 -6.812 -22.707 1.00 86.19 85 LEU A N 1
ATOM 680 C CA . LEU A 1 85 ? 15.596 -6.718 -23.543 1.00 86.19 85 LEU A CA 1
ATOM 681 C C . LEU A 1 85 ? 15.257 -6.657 -25.039 1.00 86.19 85 LEU A C 1
ATOM 683 O O . LEU A 1 85 ? 15.861 -5.891 -25.786 1.00 86.19 85 LEU A O 1
ATOM 687 N N . ASN A 1 86 ? 14.237 -7.401 -25.474 1.00 80.75 86 ASN A N 1
ATOM 688 C CA . ASN A 1 86 ? 13.853 -7.474 -26.887 1.00 80.75 86 ASN A CA 1
ATOM 689 C C . ASN A 1 86 ? 13.144 -6.210 -27.400 1.00 80.75 86 ASN A C 1
ATOM 691 O O . ASN A 1 86 ? 12.974 -6.039 -28.611 1.00 80.75 86 ASN A O 1
ATOM 695 N N . ARG A 1 87 ? 12.715 -5.326 -26.492 1.00 71.56 87 ARG A N 1
ATOM 696 C CA . ARG A 1 87 ? 11.976 -4.095 -26.809 1.00 71.56 87 ARG A CA 1
ATOM 697 C C . ARG A 1 87 ? 12.856 -2.847 -26.810 1.00 71.56 87 ARG A C 1
ATOM 699 O O . ARG A 1 87 ? 12.397 -1.799 -27.255 1.00 71.56 87 ARG A O 1
ATOM 706 N N . GLN A 1 88 ? 14.125 -2.949 -26.406 1.00 63.59 88 GLN A N 1
ATOM 707 C CA . GLN A 1 88 ? 15.114 -1.875 -26.557 1.00 63.59 88 GLN A CA 1
ATOM 708 C C . GLN A 1 88 ? 15.769 -1.883 -27.945 1.00 63.59 88 GLN A C 1
ATOM 710 O O . GLN A 1 88 ? 16.988 -1.936 -28.084 1.00 63.59 88 GLN A O 1
ATOM 715 N N . LYS A 1 89 ? 14.960 -1.800 -29.002 1.00 58.69 89 LYS A N 1
ATOM 716 C CA . LYS A 1 89 ? 15.481 -1.331 -30.291 1.00 58.69 89 LYS A CA 1
ATOM 717 C C . LYS A 1 89 ? 15.539 0.194 -30.196 1.00 58.69 89 LYS A C 1
ATOM 719 O O . LYS A 1 89 ? 14.554 0.802 -29.784 1.00 58.69 89 LYS A O 1
ATOM 724 N N . ASN A 1 90 ? 16.717 0.764 -30.445 1.00 52.16 90 ASN A N 1
ATOM 725 C CA . ASN A 1 90 ? 17.033 2.181 -30.238 1.00 52.16 90 ASN A CA 1
ATOM 726 C C . ASN A 1 90 ? 15.894 3.109 -30.718 1.00 52.16 90 ASN A C 1
ATOM 728 O O . ASN A 1 90 ? 15.297 2.862 -31.762 1.00 52.16 90 ASN A O 1
ATOM 732 N N . ASP A 1 91 ? 15.609 4.149 -29.926 1.00 57.41 91 ASP A N 1
ATOM 733 C CA . ASP A 1 91 ? 14.631 5.224 -30.187 1.00 57.41 91 ASP A CA 1
ATOM 734 C C . ASP A 1 91 ? 13.133 4.909 -30.006 1.00 57.41 91 ASP A C 1
ATOM 736 O O . ASP A 1 91 ? 12.275 5.454 -30.701 1.00 57.41 91 ASP A O 1
ATOM 740 N N . SER A 1 92 ? 12.762 4.090 -29.015 1.00 68.81 92 SER A N 1
ATOM 741 C CA . SER A 1 92 ? 11.348 4.002 -28.612 1.00 68.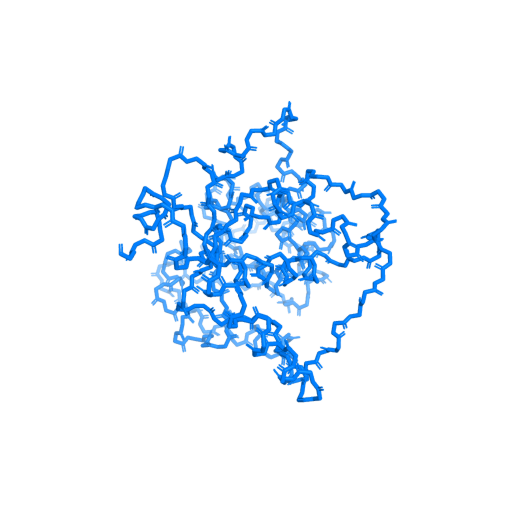81 92 SER A CA 1
ATOM 742 C C . SER A 1 92 ? 10.910 5.219 -27.772 1.00 68.81 92 SER A C 1
ATOM 744 O O . SER A 1 92 ? 11.668 5.706 -26.927 1.00 68.81 92 SER A O 1
ATOM 746 N N . PHE A 1 93 ? 9.659 5.678 -27.934 1.00 70.50 93 PHE A N 1
ATOM 747 C CA . PHE A 1 93 ? 9.054 6.735 -27.095 1.00 70.50 93 PHE A CA 1
ATOM 748 C C . PHE A 1 93 ? 9.185 6.442 -25.593 1.00 70.50 93 PHE A C 1
ATOM 750 O O . PHE A 1 93 ? 9.396 7.350 -24.790 1.00 70.50 93 PHE A O 1
ATOM 757 N N . ILE A 1 94 ? 9.095 5.164 -25.215 1.00 74.31 94 ILE A N 1
ATOM 758 C CA . ILE A 1 94 ? 9.241 4.712 -23.830 1.00 74.31 94 ILE A CA 1
ATOM 759 C C . ILE A 1 94 ? 10.671 4.962 -23.349 1.00 74.31 94 ILE A C 1
ATOM 761 O O . ILE A 1 94 ? 10.860 5.531 -22.277 1.00 74.31 94 ILE A O 1
ATOM 765 N N . SER A 1 95 ? 11.666 4.578 -24.153 1.00 71.50 95 SER A N 1
ATOM 766 C CA . SER A 1 95 ? 13.091 4.739 -23.845 1.00 71.50 95 SER A CA 1
ATOM 767 C C . SER A 1 95 ? 13.504 6.209 -23.732 1.00 71.50 95 SER A C 1
ATOM 769 O O . SER A 1 95 ? 14.268 6.552 -22.833 1.00 71.50 95 SER A O 1
ATOM 771 N N . LEU A 1 96 ? 12.996 7.070 -24.621 1.00 74.06 96 LEU A N 1
ATOM 772 C CA . LEU A 1 96 ? 13.392 8.481 -24.704 1.00 74.06 96 LEU A CA 1
ATOM 773 C C . LEU A 1 96 ? 12.653 9.395 -23.716 1.00 74.06 96 LEU A C 1
ATOM 775 O O . LEU A 1 96 ? 13.202 10.425 -23.329 1.00 74.06 96 LEU A O 1
ATOM 779 N N . GLY A 1 97 ? 11.433 9.037 -23.307 1.00 83.25 97 GLY A N 1
ATOM 780 C CA . GLY A 1 97 ? 10.630 9.836 -22.381 1.00 83.25 97 GLY A CA 1
ATOM 781 C C . GLY A 1 97 ? 10.528 9.202 -20.991 1.00 83.25 97 GLY A C 1
ATOM 782 O O . GLY A 1 97 ? 11.396 9.444 -20.147 1.00 83.25 97 GLY A O 1
ATOM 783 N N . PRO A 1 98 ? 9.483 8.399 -20.714 1.00 84.88 98 PRO A N 1
ATOM 784 C CA . PRO A 1 98 ? 9.174 7.950 -19.356 1.00 84.88 98 PRO A CA 1
ATOM 785 C C . PRO A 1 98 ? 10.281 7.125 -18.695 1.00 84.88 98 PRO A C 1
ATOM 787 O O . PRO A 1 98 ? 10.583 7.332 -17.521 1.00 84.88 98 PRO A O 1
ATOM 790 N N . ALA A 1 99 ? 10.934 6.230 -19.444 1.00 88.88 99 ALA A N 1
ATOM 791 C CA . ALA A 1 99 ? 12.015 5.411 -18.908 1.00 88.88 99 ALA A CA 1
ATOM 792 C C . ALA A 1 99 ? 13.212 6.266 -18.489 1.00 88.88 99 ALA A C 1
ATOM 794 O O . ALA A 1 99 ? 13.775 6.037 -17.420 1.00 88.88 99 ALA A O 1
ATOM 795 N N . LYS A 1 100 ? 13.580 7.264 -19.299 1.00 90.50 100 LYS A N 1
ATOM 796 C CA . LYS A 1 100 ? 14.652 8.200 -18.959 1.00 90.50 100 LYS A CA 1
ATOM 797 C C . LYS A 1 100 ? 14.308 8.981 -17.694 1.00 90.50 100 LYS A C 1
ATOM 799 O O . LYS A 1 100 ? 15.087 8.965 -16.750 1.00 90.50 100 LYS A O 1
ATOM 804 N N . LYS A 1 101 ? 13.106 9.563 -17.627 1.00 92.25 101 LYS A N 1
ATOM 805 C CA . LYS A 1 101 ? 12.680 10.331 -16.450 1.00 92.25 101 LYS A CA 1
ATOM 806 C C . LYS A 1 101 ? 12.693 9.483 -15.170 1.00 92.25 101 LYS A C 1
ATOM 808 O O . LYS A 1 101 ? 13.201 9.943 -14.155 1.00 92.25 101 LYS A O 1
ATOM 813 N N . ILE A 1 102 ? 12.208 8.238 -15.215 1.00 94.88 102 ILE A N 1
ATOM 814 C CA . ILE A 1 102 ? 12.281 7.316 -14.066 1.00 94.88 102 ILE A CA 1
ATOM 815 C C . ILE A 1 102 ? 13.738 7.006 -13.704 1.00 94.88 102 ILE A C 1
ATOM 817 O O . ILE A 1 102 ? 14.091 7.046 -12.527 1.00 94.88 102 ILE A O 1
ATOM 821 N N . ALA A 1 103 ? 14.596 6.732 -14.690 1.00 94.06 103 ALA A N 1
ATOM 822 C CA . ALA A 1 103 ? 16.008 6.452 -14.445 1.00 94.06 103 ALA A CA 1
ATOM 823 C C . ALA A 1 103 ? 16.747 7.640 -13.810 1.00 94.06 103 ALA A C 1
ATOM 825 O O . ALA A 1 103 ? 17.633 7.411 -12.999 1.00 94.06 103 ALA A O 1
ATOM 826 N N . ASP A 1 104 ? 16.368 8.878 -14.121 1.00 94.44 104 ASP A N 1
ATOM 827 C CA . ASP A 1 104 ? 17.060 10.064 -13.611 1.00 94.44 104 ASP A CA 1
ATOM 828 C C . ASP A 1 104 ? 16.771 10.332 -12.118 1.00 94.44 104 ASP A C 1
ATOM 830 O O . ASP A 1 104 ? 17.627 10.866 -11.410 1.00 94.44 104 ASP A O 1
ATOM 834 N N . ILE A 1 105 ? 15.579 9.972 -11.615 1.00 96.31 105 ILE A N 1
ATOM 835 C CA . ILE A 1 105 ? 15.144 10.347 -10.249 1.00 96.31 105 ILE A CA 1
ATOM 836 C C . ILE A 1 105 ? 14.767 9.182 -9.332 1.00 96.31 105 ILE A C 1
ATOM 838 O O . ILE A 1 105 ? 14.614 9.389 -8.126 1.00 96.31 105 ILE A O 1
ATOM 842 N N . SER A 1 106 ? 14.600 7.967 -9.857 1.00 97.44 106 SER A N 1
ATOM 843 C CA . SER A 1 106 ? 14.248 6.804 -9.042 1.00 97.44 106 SER A CA 1
ATOM 844 C C . SER A 1 106 ? 15.338 6.477 -8.024 1.00 97.44 106 SER A C 1
ATOM 846 O O . SER A 1 106 ? 16.529 6.431 -8.347 1.00 97.44 106 SER A O 1
ATOM 848 N N . PHE A 1 107 ? 14.931 6.124 -6.800 1.00 96.56 107 PHE A N 1
ATOM 849 C CA . PHE A 1 107 ? 15.830 5.500 -5.822 1.00 96.56 107 PHE A CA 1
ATOM 850 C C . PHE A 1 107 ? 16.445 4.206 -6.374 1.00 96.56 107 PHE A C 1
ATOM 852 O O . PHE A 1 107 ? 17.526 3.783 -5.966 1.00 96.56 107 PHE A O 1
ATOM 859 N N . PHE A 1 108 ? 15.784 3.596 -7.355 1.00 97.19 108 PHE A N 1
ATOM 860 C CA . PHE A 1 108 ? 16.137 2.314 -7.928 1.00 97.19 108 PHE A CA 1
ATOM 861 C C . PHE A 1 108 ? 16.815 2.401 -9.301 1.00 97.19 108 PHE A C 1
ATOM 863 O O . PHE A 1 108 ? 16.915 1.380 -9.967 1.00 97.19 108 PHE A O 1
ATOM 870 N N . GLN A 1 109 ? 17.320 3.564 -9.718 1.00 94.38 109 GLN A N 1
ATOM 871 C CA . GLN A 1 109 ? 18.016 3.773 -11.002 1.00 94.38 109 GLN A CA 1
ATOM 872 C C . GLN A 1 109 ? 19.304 2.937 -11.220 1.00 94.38 109 GLN A C 1
ATOM 874 O O . GLN A 1 109 ? 20.056 2.730 -10.287 1.00 94.38 109 GLN A O 1
ATOM 879 N N . PRO A 1 110 ? 19.699 2.510 -12.423 1.00 94.38 110 PRO A N 1
ATOM 880 C CA . PRO A 1 110 ? 18.994 2.674 -13.679 1.00 94.38 110 PRO A CA 1
ATOM 881 C C . PRO A 1 110 ? 17.859 1.655 -13.799 1.00 94.38 110 PRO A C 1
ATOM 883 O O . PRO A 1 110 ? 17.766 0.713 -13.005 1.00 94.38 110 PRO A O 1
ATOM 886 N N . ASN A 1 111 ? 17.030 1.822 -14.827 1.00 93.31 111 ASN A N 1
ATOM 887 C CA . ASN A 1 111 ? 16.018 0.833 -15.199 1.00 93.31 111 ASN A CA 1
ATOM 888 C C . ASN A 1 111 ? 16.645 -0.554 -15.376 1.00 93.31 111 ASN A C 1
ATOM 890 O O . ASN A 1 111 ? 17.786 -0.685 -15.825 1.00 93.31 111 ASN A O 1
ATOM 894 N N . ILE A 1 112 ? 15.888 -1.589 -15.029 1.00 94.12 112 ILE A N 1
ATOM 895 C CA . ILE A 1 112 ? 16.331 -2.974 -15.149 1.00 94.12 112 ILE A CA 1
ATOM 896 C C . ILE A 1 112 ? 16.004 -3.451 -16.559 1.00 94.12 112 ILE A C 1
ATOM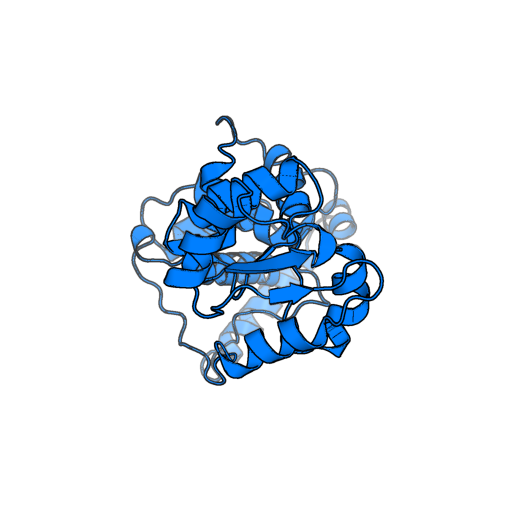 898 O O . ILE A 1 112 ? 14.878 -3.304 -17.032 1.00 94.12 112 ILE A O 1
ATOM 902 N N . GLN A 1 113 ? 16.993 -4.027 -17.228 1.00 91.19 113 GLN A N 1
ATOM 903 C CA . GLN A 1 113 ? 16.771 -4.790 -18.445 1.00 91.19 113 GLN A CA 1
ATOM 904 C C . GLN A 1 113 ? 16.516 -6.244 -18.052 1.00 91.19 113 GLN A C 1
ATOM 906 O O . GLN A 1 113 ? 17.307 -6.834 -17.320 1.00 91.19 113 GLN A O 1
ATOM 911 N N . LEU A 1 114 ? 15.404 -6.809 -18.510 1.00 92.69 114 LEU A N 1
ATOM 912 C CA . LEU A 1 114 ? 14.960 -8.144 -18.127 1.00 92.69 114 LEU A CA 1
ATOM 913 C C . LEU A 1 114 ? 14.643 -8.960 -19.381 1.00 92.69 114 LEU A C 1
ATOM 915 O O . LEU A 1 114 ? 13.975 -8.467 -20.284 1.00 92.69 114 LEU A O 1
ATOM 919 N N . ASN A 1 115 ? 15.078 -10.217 -19.447 1.00 92.56 115 ASN A N 1
ATOM 920 C CA . ASN A 1 115 ? 14.621 -11.131 -20.494 1.00 92.56 115 ASN A CA 1
ATOM 921 C C . ASN A 1 115 ? 13.218 -11.635 -20.136 1.00 92.56 115 ASN A C 1
ATOM 923 O O . ASN A 1 115 ? 13.065 -12.390 -19.187 1.00 92.56 115 ASN A O 1
ATOM 927 N N . TYR A 1 116 ? 12.174 -11.249 -20.870 1.00 92.88 116 TYR A N 1
ATOM 928 C CA . TYR A 1 116 ? 10.809 -11.667 -20.511 1.00 92.88 116 TYR A CA 1
ATOM 929 C C . TYR A 1 116 ? 10.532 -13.159 -20.772 1.00 92.88 116 TYR A C 1
ATOM 931 O O . TYR A 1 116 ? 9.618 -13.739 -20.169 1.00 92.88 116 TYR A O 1
ATOM 939 N N . ASN A 1 117 ? 11.321 -13.803 -21.635 1.00 92.00 117 ASN A N 1
ATOM 940 C CA . ASN A 1 117 ? 11.206 -15.241 -21.870 1.00 92.00 117 ASN A CA 1
ATOM 941 C C . ASN A 1 117 ? 11.718 -16.023 -20.651 1.00 92.00 117 ASN A C 1
ATOM 943 O O . ASN A 1 117 ? 11.021 -16.909 -20.156 1.00 92.00 117 ASN A O 1
ATOM 947 N N . GLU A 1 118 ? 12.863 -15.602 -20.112 1.00 93.88 118 GLU A N 1
ATOM 948 C CA . GLU A 1 118 ? 13.547 -16.202 -18.958 1.00 93.88 118 GLU A CA 1
ATOM 949 C C . GLU A 1 118 ? 13.919 -15.109 -17.935 1.00 93.88 118 GLU A C 1
ATOM 951 O O . GLU A 1 118 ? 15.071 -14.672 -17.877 1.00 93.88 118 GLU A O 1
ATOM 956 N N . PRO A 1 119 ? 12.937 -14.586 -17.175 1.00 95.06 119 PRO A N 1
ATOM 957 C CA . PRO A 1 119 ? 13.156 -13.428 -16.318 1.00 95.06 119 PRO A CA 1
ATOM 958 C C . PRO A 1 119 ? 13.920 -13.789 -15.046 1.00 95.06 119 PRO A C 1
ATOM 960 O O . PRO A 1 119 ? 13.456 -14.595 -14.241 1.00 95.06 119 PRO A O 1
ATOM 963 N N . ASP A 1 120 ? 15.042 -13.108 -14.818 1.00 95.75 120 ASP A N 1
ATOM 964 C CA . ASP A 1 120 ? 15.725 -13.098 -13.527 1.00 95.75 120 ASP A CA 1
ATOM 965 C C . ASP A 1 120 ? 15.180 -11.977 -12.630 1.00 95.75 120 ASP A C 1
ATOM 967 O O . ASP A 1 120 ? 15.600 -10.818 -12.672 1.00 95.75 120 ASP A O 1
ATOM 971 N N . PHE A 1 121 ? 14.203 -12.332 -11.803 1.00 97.62 121 PHE A N 1
ATOM 972 C CA . PHE A 1 121 ? 13.585 -11.405 -10.862 1.00 97.62 121 PHE A CA 1
ATOM 973 C C . PHE A 1 121 ? 14.439 -11.121 -9.617 1.00 97.62 121 PHE A C 1
ATOM 975 O O . PHE A 1 121 ? 14.106 -10.196 -8.871 1.00 97.62 121 PHE A O 1
ATOM 982 N N . SER A 1 122 ? 15.540 -11.854 -9.397 1.00 96.88 122 SER A N 1
ATOM 983 C CA . SER A 1 122 ? 16.444 -11.590 -8.269 1.00 96.88 122 SER A CA 1
ATOM 984 C C . SER A 1 122 ? 17.075 -10.197 -8.366 1.00 96.88 122 SER A C 1
ATOM 986 O O . SER A 1 122 ? 17.262 -9.522 -7.356 1.00 96.88 122 SER A O 1
ATOM 988 N N . LEU A 1 123 ? 17.270 -9.694 -9.591 1.00 96.19 123 LEU A N 1
ATOM 989 C CA . LEU A 1 123 ? 17.722 -8.327 -9.850 1.00 96.19 123 LEU A CA 1
ATOM 990 C C . LEU A 1 123 ? 16.773 -7.274 -9.263 1.00 96.19 123 LEU A C 1
ATOM 992 O O . LEU A 1 123 ? 17.222 -6.230 -8.789 1.00 96.19 123 LEU A O 1
ATOM 996 N N . ILE A 1 124 ? 15.461 -7.530 -9.290 1.00 97.56 124 ILE A N 1
ATOM 997 C CA . ILE A 1 124 ? 14.449 -6.613 -8.751 1.00 97.56 124 ILE A CA 1
ATOM 998 C C . ILE A 1 124 ? 14.472 -6.651 -7.225 1.00 97.56 124 ILE A C 1
ATOM 1000 O O . ILE A 1 124 ? 14.515 -5.597 -6.589 1.00 97.56 124 ILE A O 1
ATOM 1004 N N . SER A 1 125 ? 14.466 -7.845 -6.627 1.00 97.31 125 SER A N 1
ATOM 1005 C CA . SER A 1 125 ? 14.458 -7.979 -5.168 1.00 97.31 125 SER A CA 1
ATOM 1006 C C . SER A 1 125 ? 15.743 -7.448 -4.541 1.00 97.31 125 SER A C 1
ATOM 1008 O O . SER A 1 125 ? 15.673 -6.663 -3.596 1.00 97.31 125 SER A O 1
ATOM 1010 N N . GLN A 1 126 ? 16.905 -7.766 -5.116 1.00 97.12 126 GLN A N 1
ATOM 1011 C CA . GLN A 1 126 ? 18.191 -7.222 -4.688 1.00 97.12 126 GLN A CA 1
ATOM 1012 C C . GLN A 1 126 ? 18.182 -5.689 -4.741 1.00 97.12 126 GLN A C 1
ATOM 1014 O O . GLN A 1 126 ? 18.552 -5.032 -3.768 1.00 97.12 126 GLN A O 1
ATOM 1019 N N . ARG A 1 127 ? 17.662 -5.100 -5.829 1.00 97.31 127 ARG A N 1
ATOM 1020 C CA . ARG A 1 127 ? 17.547 -3.642 -5.973 1.00 97.31 127 ARG A CA 1
ATOM 1021 C C . ARG A 1 127 ? 16.680 -3.010 -4.883 1.00 97.31 127 ARG A C 1
ATOM 1023 O O . ARG A 1 127 ? 17.024 -1.933 -4.394 1.00 97.31 127 ARG A O 1
ATOM 1030 N N . ILE A 1 128 ? 15.572 -3.651 -4.508 1.00 97.44 128 ILE A N 1
ATOM 1031 C CA . ILE A 1 128 ? 14.693 -3.181 -3.426 1.00 97.44 128 ILE A CA 1
ATOM 1032 C C . ILE A 1 128 ? 15.436 -3.223 -2.087 1.00 97.44 128 ILE A C 1
ATOM 1034 O O . ILE A 1 128 ? 15.484 -2.212 -1.382 1.00 97.44 128 ILE A O 1
ATOM 1038 N N . LEU A 1 129 ? 16.050 -4.365 -1.770 1.00 96.56 129 LEU A N 1
ATOM 1039 C CA . LEU A 1 129 ? 16.730 -4.607 -0.497 1.00 96.56 129 LEU A CA 1
ATOM 1040 C C . LEU A 1 129 ? 17.934 -3.683 -0.286 1.00 96.56 129 LEU A C 1
ATOM 1042 O O . LEU A 1 129 ? 18.090 -3.120 0.795 1.00 96.56 129 LEU A O 1
ATOM 1046 N N . GLU A 1 130 ? 18.762 -3.489 -1.312 1.00 96.44 130 GLU A N 1
ATOM 1047 C CA . GLU A 1 130 ? 19.984 -2.684 -1.213 1.00 96.44 130 GLU A CA 1
ATOM 1048 C C . GLU A 1 130 ? 19.696 -1.189 -1.083 1.00 96.44 130 GLU A C 1
ATOM 1050 O O . GLU A 1 130 ? 20.402 -0.468 -0.380 1.00 96.44 130 GLU A O 1
ATOM 1055 N N . ARG A 1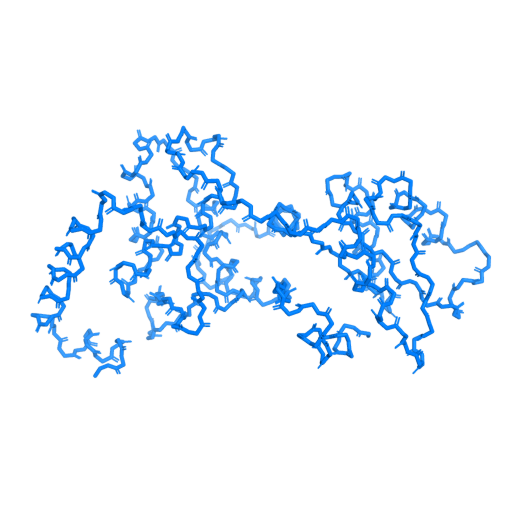 131 ? 18.668 -0.700 -1.780 1.00 96.44 131 ARG A N 1
ATOM 1056 C CA . ARG A 1 131 ? 18.481 0.746 -1.965 1.00 96.44 131 ARG A CA 1
ATOM 1057 C C . ARG A 1 131 ? 17.404 1.350 -1.107 1.00 96.44 131 ARG A C 1
ATOM 1059 O O . ARG A 1 131 ? 17.439 2.544 -0.814 1.00 96.44 131 ARG A O 1
ATOM 1066 N N . ARG A 1 132 ? 16.431 0.537 -0.719 1.00 95.00 132 ARG A N 1
ATOM 1067 C CA . ARG A 1 132 ? 15.359 0.962 0.164 1.00 95.00 132 ARG A CA 1
ATOM 1068 C C . ARG A 1 132 ? 15.049 -0.168 1.149 1.00 95.00 132 ARG A C 1
ATOM 1070 O O . ARG A 1 132 ? 13.946 -0.705 1.116 1.00 95.00 132 ARG A O 1
ATOM 1077 N N . PRO A 1 133 ? 15.985 -0.539 2.038 1.00 93.19 133 PRO A N 1
ATOM 1078 C CA . PRO A 1 133 ? 15.699 -1.527 3.071 1.00 93.19 133 PRO A CA 1
ATOM 1079 C C . PRO A 1 133 ? 14.565 -1.044 3.983 1.00 93.19 133 PRO A C 1
ATOM 1081 O O . PRO A 1 133 ? 14.386 0.161 4.207 1.00 93.19 133 PRO A O 1
ATOM 1084 N N . LEU A 1 134 ? 13.795 -1.985 4.531 1.00 90.69 134 LEU A N 1
ATOM 1085 C CA . LEU A 1 134 ? 12.780 -1.666 5.530 1.00 90.69 134 LEU A CA 1
ATOM 1086 C C . LEU A 1 134 ? 13.444 -1.116 6.794 1.00 90.69 134 LEU A C 1
ATOM 1088 O O . LEU A 1 134 ? 14.497 -1.582 7.239 1.00 90.69 134 LEU A O 1
ATOM 1092 N N . LYS A 1 135 ? 12.814 -0.106 7.395 1.00 87.62 135 LYS A N 1
ATOM 1093 C CA . LYS A 1 135 ? 13.272 0.429 8.676 1.00 87.62 135 LYS A CA 1
ATOM 1094 C C . LYS A 1 135 ? 12.999 -0.601 9.768 1.00 87.62 135 LYS A C 1
ATOM 1096 O O . LYS A 1 135 ? 11.873 -1.058 9.917 1.00 87.62 135 LYS A O 1
ATOM 1101 N N . LYS A 1 136 ? 14.023 -0.914 10.566 1.00 82.50 136 LYS A N 1
ATOM 1102 C CA . LYS A 1 136 ? 13.895 -1.825 11.717 1.00 82.50 136 LYS A CA 1
ATOM 1103 C C . LYS A 1 136 ? 13.210 -1.175 12.923 1.00 82.50 136 LYS A C 1
ATOM 1105 O O . LYS A 1 136 ? 12.678 -1.876 13.776 1.00 82.50 136 LYS A O 1
ATOM 1110 N N . SER A 1 137 ? 13.234 0.155 13.015 1.00 81.25 137 SER A N 1
ATOM 1111 C CA . SER A 1 137 ? 12.592 0.891 14.104 1.00 81.25 137 SER A CA 1
ATOM 1112 C C . SER A 1 137 ? 11.127 1.189 13.791 1.00 81.25 137 SER A C 1
ATOM 1114 O O . SER A 1 137 ? 10.787 1.658 12.704 1.00 81.25 137 SER A O 1
ATOM 1116 N N . LYS A 1 138 ? 10.259 0.957 14.781 1.00 78.75 138 LYS A N 1
ATOM 1117 C CA . LYS A 1 138 ? 8.856 1.375 14.735 1.00 78.75 138 LYS A CA 1
ATOM 1118 C C . LYS A 1 138 ? 8.738 2.811 15.237 1.00 78.75 138 LYS A C 1
ATOM 1120 O O . LYS A 1 138 ? 9.284 3.158 16.283 1.00 78.75 138 LYS A O 1
ATOM 1125 N N . GLY A 1 139 ? 8.038 3.645 14.476 1.00 81.88 139 GLY A N 1
ATOM 1126 C CA . GLY A 1 139 ? 7.689 4.995 14.906 1.00 81.88 139 GLY A CA 1
ATOM 1127 C C . GLY A 1 139 ? 6.564 4.979 15.939 1.00 81.88 139 GLY A C 1
ATOM 1128 O O . GLY A 1 139 ? 5.736 4.070 15.968 1.00 81.88 139 GLY A O 1
ATOM 1129 N N . ALA A 1 140 ? 6.517 6.013 16.772 1.00 86.19 140 ALA A N 1
ATOM 1130 C CA . ALA A 1 140 ? 5.356 6.290 17.600 1.00 86.19 140 ALA A CA 1
ATOM 1131 C C . ALA A 1 140 ? 4.210 6.819 16.726 1.00 86.19 140 ALA A C 1
ATOM 1133 O O . ALA A 1 140 ? 4.387 7.822 16.039 1.00 86.19 140 ALA A O 1
ATOM 1134 N N . PHE A 1 141 ? 3.030 6.198 16.798 1.00 88.81 141 PHE A N 1
ATOM 1135 C CA . PHE A 1 141 ? 1.812 6.833 16.297 1.00 88.81 141 PHE A CA 1
ATOM 1136 C C . PHE A 1 141 ? 1.475 8.031 17.191 1.00 88.81 141 PHE A C 1
ATOM 1138 O O . PHE A 1 141 ? 1.428 7.896 18.418 1.00 88.81 141 PHE A O 1
ATOM 1145 N N . VAL A 1 142 ? 1.283 9.200 16.581 1.00 88.94 142 VAL A N 1
ATOM 1146 C CA . VAL A 1 142 ? 0.954 10.449 17.273 1.00 88.94 142 VAL A CA 1
ATOM 1147 C C . VAL A 1 142 ? -0.277 11.047 16.616 1.00 88.94 142 VAL A C 1
ATOM 1149 O O . VAL A 1 142 ? -0.300 11.269 15.406 1.00 88.94 142 VAL A O 1
ATOM 1152 N N . ILE A 1 143 ? -1.295 11.329 17.426 1.00 89.12 143 ILE A N 1
ATOM 1153 C CA . ILE A 1 143 ? -2.489 12.026 16.957 1.00 89.12 143 ILE A CA 1
ATOM 1154 C C . ILE A 1 143 ? -2.106 13.488 16.710 1.00 89.12 143 ILE A C 1
ATOM 1156 O O . ILE A 1 143 ? -1.730 14.216 17.627 1.00 89.12 143 ILE A O 1
ATOM 1160 N N . LYS A 1 144 ? -2.191 13.896 15.450 1.00 91.50 144 LYS A N 1
ATOM 1161 C CA . LYS A 1 144 ? -1.967 15.256 14.945 1.00 91.50 144 LYS A CA 1
ATOM 1162 C C . LYS A 1 144 ? -3.197 15.692 14.140 1.00 91.50 144 LYS A C 1
ATOM 1164 O O . LYS A 1 144 ? -4.053 14.850 13.896 1.00 91.50 144 LYS A O 1
ATOM 1169 N N . PRO A 1 145 ? -3.344 16.961 13.732 1.00 92.44 145 PRO A N 1
ATOM 1170 C CA . PRO A 1 145 ? -4.473 17.378 12.898 1.00 92.44 145 PRO A CA 1
ATOM 1171 C C . PRO A 1 145 ? -4.652 16.487 11.657 1.00 92.44 145 PRO A C 1
ATOM 1173 O O . PRO A 1 145 ? -3.665 16.060 11.058 1.00 92.44 145 PRO A O 1
ATOM 1176 N N . PHE A 1 146 ? -5.900 16.221 11.247 1.00 92.38 146 PHE A N 1
ATOM 1177 C CA . PHE A 1 146 ? -6.207 15.270 10.166 1.00 92.38 146 PHE A CA 1
ATOM 1178 C C . PHE A 1 146 ? -5.476 15.589 8.849 1.00 92.38 146 PHE A C 1
ATOM 1180 O O . PHE A 1 146 ? -4.992 14.689 8.169 1.00 92.38 146 PHE A O 1
ATOM 1187 N N . ASN A 1 147 ? -5.327 16.873 8.514 1.00 90.31 147 ASN A N 1
ATOM 1188 C CA . ASN A 1 147 ? -4.602 17.328 7.323 1.00 90.31 147 ASN A CA 1
ATOM 1189 C C . ASN A 1 147 ? -3.084 17.064 7.370 1.00 90.31 147 ASN A C 1
ATOM 1191 O O . ASN A 1 147 ? -2.431 17.105 6.333 1.00 90.31 147 ASN A O 1
ATOM 1195 N N . GLN A 1 148 ? -2.521 16.799 8.550 1.00 91.31 148 GLN A N 1
ATOM 1196 C CA . GLN A 1 148 ? -1.115 16.439 8.743 1.00 91.31 148 GLN A CA 1
ATOM 1197 C C . GLN A 1 148 ? -0.917 14.920 8.877 1.00 91.31 148 GLN A C 1
ATOM 1199 O O . GLN A 1 148 ? 0.225 14.450 8.882 1.00 91.31 148 GLN A O 1
ATOM 1204 N N . THR A 1 149 ? -2.001 14.148 8.999 1.00 91.69 149 THR A N 1
ATOM 1205 C CA . THR A 1 149 ? -1.998 12.679 9.017 1.00 91.69 149 THR A CA 1
ATOM 1206 C C . THR A 1 149 ? -1.626 12.136 7.648 1.00 91.69 149 THR A C 1
ATOM 1208 O O . THR A 1 149 ? -2.317 12.357 6.650 1.00 91.69 149 THR A O 1
ATOM 1211 N N . SER A 1 150 ? -0.514 11.401 7.609 1.00 91.75 150 SER A N 1
ATOM 1212 C CA . SER A 1 150 ? -0.102 10.686 6.409 1.00 91.75 150 SER A CA 1
ATOM 1213 C C . SER A 1 150 ? -1.099 9.581 6.095 1.00 91.75 150 SER A C 1
ATOM 1215 O O . SER A 1 150 ? -1.736 9.005 6.978 1.00 91.75 150 SER A O 1
ATOM 1217 N N . THR A 1 151 ? -1.204 9.238 4.821 1.00 92.38 151 THR A N 1
ATOM 1218 C CA . THR A 1 151 ? -2.098 8.170 4.381 1.00 92.38 151 THR A CA 1
ATOM 1219 C C . THR A 1 151 ? -1.767 6.835 5.045 1.00 92.38 151 THR A C 1
ATOM 1221 O O . THR A 1 151 ? -2.686 6.116 5.418 1.00 92.38 151 THR A O 1
ATOM 1224 N N . PHE A 1 152 ? -0.489 6.531 5.297 1.00 91.81 152 PHE A N 1
ATOM 1225 C CA . PHE A 1 152 ? -0.101 5.315 6.020 1.00 91.81 152 PHE A CA 1
ATOM 1226 C C . PHE A 1 152 ? -0.546 5.320 7.493 1.00 91.81 152 PHE A C 1
ATOM 1228 O O . PHE A 1 152 ? -1.015 4.302 7.992 1.00 91.81 152 PHE A O 1
ATOM 1235 N N . GLU A 1 153 ? -0.450 6.455 8.193 1.00 93.06 153 GLU A N 1
ATOM 1236 C CA . GLU A 1 153 ? -0.976 6.577 9.562 1.00 93.06 153 GLU A CA 1
ATOM 1237 C C . GLU A 1 153 ? -2.496 6.373 9.588 1.00 93.06 153 GLU A C 1
ATOM 1239 O O . GLU A 1 153 ? -3.000 5.649 10.444 1.00 93.06 153 GLU A O 1
ATOM 1244 N N . LEU A 1 154 ? -3.220 6.955 8.627 1.00 94.81 154 LEU A N 1
ATOM 1245 C CA . LEU A 1 154 ? -4.664 6.760 8.501 1.00 94.81 154 LEU A CA 1
ATOM 1246 C C . LEU A 1 154 ? -5.013 5.300 8.162 1.00 94.81 154 LEU A C 1
ATOM 1248 O O . LEU A 1 154 ? -5.934 4.743 8.750 1.00 94.81 154 LEU A O 1
ATOM 1252 N N . PHE A 1 155 ? -4.248 4.665 7.273 1.00 94.44 155 PHE A N 1
ATOM 1253 C CA . PHE A 1 155 ? -4.372 3.249 6.911 1.00 94.44 155 PHE A CA 1
ATOM 1254 C C . PHE A 1 155 ? -4.204 2.334 8.129 1.00 94.44 155 PHE A C 1
ATOM 1256 O O . PHE A 1 155 ? -5.031 1.456 8.373 1.00 94.44 155 PHE A O 1
ATOM 1263 N N . ALA A 1 156 ? -3.175 2.584 8.940 1.00 94.19 156 ALA A N 1
ATOM 1264 C CA . ALA A 1 156 ? -2.920 1.851 10.173 1.00 94.19 156 ALA A CA 1
ATOM 1265 C C . ALA A 1 156 ? -4.020 2.072 11.227 1.00 94.19 156 ALA A C 1
ATOM 1267 O O . ALA A 1 156 ? -4.451 1.116 11.872 1.00 94.19 156 ALA A O 1
ATOM 1268 N N . LEU A 1 157 ? -4.496 3.313 11.381 1.00 95.19 157 LEU A N 1
ATOM 1269 C CA . LEU A 1 157 ? -5.567 3.655 12.316 1.00 95.19 157 LEU A CA 1
ATOM 1270 C C . LEU A 1 157 ? -6.890 2.984 11.936 1.00 95.19 157 LEU A C 1
ATOM 1272 O O . LEU A 1 157 ? -7.518 2.372 12.793 1.00 95.19 157 LEU A O 1
ATOM 1276 N N . ILE A 1 158 ? -7.303 3.066 10.667 1.00 95.88 158 ILE A N 1
ATOM 1277 C CA . ILE A 1 158 ? -8.557 2.460 10.196 1.00 95.88 158 ILE A CA 1
ATOM 1278 C C . ILE A 1 158 ? -8.522 0.943 10.385 1.00 95.88 158 ILE A C 1
ATOM 1280 O O . ILE A 1 158 ? -9.472 0.379 10.921 1.00 95.88 158 ILE A O 1
ATOM 1284 N N . HIS A 1 159 ? -7.413 0.289 10.028 1.00 95.62 159 HIS A N 1
ATOM 1285 C CA . HIS A 1 159 ? -7.243 -1.141 10.287 1.00 95.62 159 HIS A CA 1
ATOM 1286 C C . HIS A 1 159 ? -7.420 -1.478 11.774 1.00 95.62 159 HIS A C 1
ATOM 1288 O O . HIS A 1 159 ? -8.119 -2.430 12.113 1.00 95.62 159 HIS A O 1
ATOM 1294 N N . GLN A 1 160 ? -6.822 -0.681 12.665 1.00 93.88 160 GLN A N 1
ATOM 1295 C CA . GLN A 1 160 ? -6.920 -0.900 14.106 1.00 93.88 160 GLN A CA 1
ATOM 1296 C C . GLN A 1 160 ? -8.334 -0.652 14.649 1.00 93.88 160 GLN A C 1
ATOM 1298 O O . GLN A 1 160 ? -8.763 -1.387 15.532 1.00 93.88 160 GLN A O 1
ATOM 1303 N N . ILE A 1 161 ? -9.061 0.340 14.125 1.00 94.38 161 ILE A N 1
ATOM 1304 C CA . ILE A 1 161 ? -10.464 0.592 14.487 1.00 94.38 161 ILE A CA 1
ATOM 1305 C C . ILE A 1 161 ? -11.318 -0.629 14.139 1.00 94.38 161 ILE A C 1
ATOM 1307 O O . ILE A 1 161 ? -11.998 -1.161 15.009 1.00 94.38 161 ILE A O 1
ATOM 1311 N N . VAL A 1 162 ? -11.240 -1.118 12.898 1.00 94.81 162 VAL A N 1
ATOM 1312 C CA . VAL A 1 162 ? -12.037 -2.279 12.461 1.00 94.81 162 VAL A CA 1
ATOM 1313 C C . VAL A 1 162 ? -11.638 -3.546 13.225 1.00 94.81 162 VAL A C 1
ATOM 1315 O O . VAL A 1 162 ? -12.497 -4.330 13.614 1.00 94.81 162 VAL A O 1
ATOM 1318 N N . SER A 1 163 ? -10.342 -3.733 13.488 1.00 92.38 163 SER A N 1
ATOM 1319 C CA . SER A 1 163 ? -9.826 -4.843 14.297 1.00 92.38 163 SER A CA 1
ATOM 1320 C C . SER A 1 163 ? -10.387 -4.820 15.726 1.00 92.38 163 SER A C 1
ATOM 1322 O O . SER A 1 163 ? -10.853 -5.848 16.211 1.00 92.38 163 SER A O 1
ATOM 1324 N N . LEU A 1 164 ? -10.410 -3.647 16.368 1.00 90.31 164 LEU A N 1
ATOM 1325 C CA . LEU A 1 164 ? -10.943 -3.464 17.719 1.00 90.31 164 LEU A CA 1
ATOM 1326 C C . LEU A 1 164 ? -12.460 -3.688 17.783 1.00 90.31 164 LEU A C 1
ATOM 1328 O O . LEU A 1 164 ? -12.937 -4.355 18.694 1.00 90.31 164 LEU A O 1
ATOM 1332 N N . LEU A 1 165 ? -13.210 -3.154 16.816 1.00 90.31 165 LEU A N 1
ATOM 1333 C CA . LEU A 1 165 ? -14.668 -3.307 16.748 1.00 90.31 165 LEU A CA 1
ATOM 1334 C C . LEU A 1 165 ? -15.103 -4.720 16.337 1.00 90.31 165 LEU A C 1
ATOM 1336 O O . LEU A 1 165 ? -16.270 -5.068 16.494 1.00 90.31 165 LEU A O 1
ATOM 1340 N N . ARG A 1 166 ? -14.175 -5.530 15.809 1.00 88.88 166 ARG A N 1
ATOM 1341 C CA . ARG A 1 166 ? -14.370 -6.853 15.187 1.00 88.88 166 ARG A CA 1
ATOM 1342 C C . ARG A 1 166 ? -15.227 -6.835 13.920 1.00 88.88 166 ARG A C 1
ATOM 1344 O O . ARG A 1 166 ? -14.915 -7.566 12.987 1.00 88.88 166 ARG A O 1
ATOM 1351 N N . ILE A 1 167 ? -16.246 -5.991 13.855 1.00 90.19 167 ILE A N 1
ATOM 1352 C CA . ILE A 1 167 ? -17.044 -5.705 12.670 1.00 90.19 167 ILE A CA 1
ATOM 1353 C C . ILE A 1 167 ? -17.382 -4.214 12.644 1.00 90.19 167 ILE A C 1
ATOM 1355 O O . ILE A 1 167 ? -17.678 -3.627 13.682 1.00 90.19 167 ILE A O 1
ATOM 1359 N N . ALA A 1 168 ? -17.294 -3.581 11.478 1.00 93.00 168 ALA A N 1
ATOM 1360 C CA . ALA A 1 168 ? -17.583 -2.155 11.337 1.00 93.00 168 ALA A CA 1
ATOM 1361 C C . ALA A 1 168 ? -18.034 -1.816 9.917 1.00 93.00 168 ALA A C 1
ATOM 1363 O O . ALA A 1 168 ? -17.502 -2.357 8.954 1.00 93.00 168 ALA A O 1
ATOM 1364 N N . THR A 1 169 ? -18.960 -0.878 9.769 1.00 92.44 169 THR A N 1
ATOM 1365 C CA . THR A 1 169 ? -19.273 -0.255 8.477 1.00 92.44 169 THR A CA 1
ATOM 1366 C C . THR A 1 169 ? -18.316 0.904 8.184 1.00 92.44 169 THR A C 1
ATOM 1368 O O . THR A 1 169 ? -17.592 1.388 9.062 1.00 92.44 169 THR A O 1
ATOM 1371 N N . ALA A 1 170 ? -18.331 1.423 6.952 1.00 91.88 170 ALA A N 1
ATOM 1372 C CA . ALA A 1 170 ? -17.607 2.655 6.630 1.00 91.88 170 ALA A CA 1
ATOM 1373 C C . ALA A 1 170 ? -18.067 3.849 7.494 1.00 91.88 170 ALA A C 1
ATOM 1375 O O . ALA A 1 170 ? -17.237 4.668 7.889 1.00 91.88 170 ALA A O 1
ATOM 1376 N N . ALA A 1 171 ? -19.359 3.919 7.836 1.00 91.44 171 ALA A N 1
ATOM 1377 C CA . ALA A 1 171 ? -19.911 4.969 8.691 1.00 91.44 171 ALA A CA 1
ATOM 1378 C C . ALA A 1 171 ? -19.364 4.893 10.126 1.00 91.44 171 ALA A C 1
ATOM 1380 O O . ALA A 1 171 ? -19.012 5.925 10.701 1.00 91.44 171 ALA A O 1
ATOM 1381 N N . ASP A 1 172 ? -19.210 3.684 10.675 1.00 93.81 172 ASP A N 1
ATOM 1382 C CA . ASP A 1 172 ? -18.598 3.485 11.994 1.00 93.81 172 ASP A CA 1
ATOM 1383 C C . ASP A 1 172 ? -17.139 3.949 11.985 1.00 93.81 172 ASP A C 1
ATOM 1385 O O . ASP A 1 172 ? -16.703 4.704 12.857 1.00 93.81 172 ASP A O 1
ATOM 1389 N N . VAL A 1 173 ? -16.380 3.568 10.953 1.00 95.56 173 VAL A N 1
ATOM 1390 C CA . VAL A 1 173 ? -14.992 4.020 10.791 1.00 95.56 173 VAL A CA 1
ATOM 1391 C C . VAL A 1 173 ? -14.920 5.546 10.712 1.00 95.56 173 VAL A C 1
ATOM 1393 O O . VAL A 1 173 ? -14.106 6.150 11.412 1.00 95.56 173 VAL A O 1
ATOM 1396 N N . GLU A 1 174 ? -15.767 6.190 9.906 1.00 94.19 174 GLU A N 1
ATOM 1397 C CA . GLU A 1 174 ? -15.830 7.652 9.812 1.00 94.19 174 GLU A CA 1
ATOM 1398 C C . GLU A 1 174 ? -16.147 8.300 11.167 1.00 94.19 174 GLU A C 1
ATOM 1400 O O . GLU A 1 174 ? -15.477 9.262 11.555 1.00 94.19 174 GLU A O 1
ATOM 1405 N N . PHE A 1 175 ? -17.099 7.744 11.923 1.00 94.19 175 PHE A N 1
ATOM 1406 C CA . PHE A 1 175 ? -17.444 8.203 13.268 1.00 94.19 175 PHE A CA 1
ATOM 1407 C C . PHE A 1 175 ? -16.241 8.153 14.223 1.00 94.19 175 PHE A C 1
ATOM 1409 O O . PHE A 1 175 ? -15.938 9.144 14.900 1.00 94.19 175 PHE A O 1
ATOM 1416 N N . PHE A 1 176 ? -15.509 7.036 14.256 1.00 94.62 176 PHE A N 1
ATOM 1417 C CA . PHE A 1 176 ? -14.333 6.890 15.117 1.00 94.62 176 PHE A CA 1
ATOM 1418 C C . PHE A 1 176 ? -13.173 7.784 14.674 1.00 94.62 176 PHE A C 1
ATOM 1420 O O . PHE A 1 176 ? -12.551 8.442 15.509 1.00 94.62 176 PHE A O 1
ATOM 1427 N N . VAL A 1 177 ? -12.904 7.877 13.369 1.00 94.81 177 VAL A N 1
ATOM 1428 C CA . VAL A 1 177 ? -11.870 8.774 12.832 1.00 94.81 177 VAL A CA 1
ATOM 1429 C C . VAL A 1 177 ? -12.198 10.229 13.189 1.00 94.81 177 VAL A C 1
ATOM 1431 O O . VAL A 1 177 ? -11.331 10.948 13.691 1.00 94.81 177 VAL A O 1
ATOM 1434 N N . ASN A 1 178 ? -13.450 10.660 13.028 1.00 93.06 178 ASN A N 1
ATOM 1435 C CA . ASN A 1 178 ? -13.890 11.996 13.430 1.00 93.06 178 ASN A CA 1
ATOM 1436 C C . ASN A 1 178 ? -13.716 12.231 14.943 1.00 93.06 178 ASN A C 1
ATOM 1438 O O . ASN A 1 178 ? -13.229 13.282 15.363 1.00 93.06 178 ASN A O 1
ATOM 1442 N N . SER A 1 179 ? -14.030 11.224 15.761 1.00 91.88 179 SER A N 1
ATOM 1443 C CA . SER A 1 179 ? -13.883 11.282 17.221 1.00 91.88 179 SER A CA 1
ATOM 1444 C C . SER A 1 179 ? -12.421 11.416 17.669 1.00 91.88 179 SER A C 1
ATOM 1446 O O . SER A 1 179 ? -12.127 12.171 18.599 1.00 91.88 179 SER A O 1
ATOM 1448 N N . VAL A 1 180 ? -11.491 10.739 16.986 1.00 91.50 180 VAL A N 1
ATOM 1449 C CA . VAL A 1 180 ? -10.045 10.818 17.257 1.00 91.50 180 VAL A CA 1
ATOM 1450 C C . VAL A 1 180 ? -9.487 12.200 16.912 1.00 91.50 180 VAL A C 1
ATOM 1452 O O . VAL A 1 180 ? -8.733 12.774 17.698 1.00 91.50 180 VAL A O 1
ATOM 1455 N N . TYR A 1 181 ? -9.850 12.747 15.750 1.00 90.69 181 TYR A N 1
ATOM 1456 C CA . TYR A 1 181 ? -9.247 13.983 15.244 1.00 90.69 181 TYR A CA 1
ATOM 1457 C C . TYR A 1 181 ? -9.974 15.266 15.660 1.00 90.69 181 TYR A C 1
ATOM 1459 O O . TYR A 1 181 ? -9.390 16.341 15.499 1.00 90.69 181 TYR A O 1
ATOM 1467 N N . LYS A 1 182 ? -11.215 15.184 16.168 1.00 83.06 182 LYS A N 1
ATOM 1468 C CA . LYS A 1 182 ? -12.056 16.322 16.608 1.00 83.06 182 LYS A CA 1
ATOM 1469 C C . LYS A 1 182 ? -12.067 17.506 15.623 1.00 83.06 182 LYS A C 1
ATOM 1471 O O . LYS A 1 182 ? -12.185 18.662 16.024 1.00 83.06 182 LYS A O 1
ATOM 1476 N N . SER A 1 183 ? -11.876 17.231 14.336 1.00 77.31 183 SER A N 1
ATOM 1477 C CA . SER A 1 183 ? -11.703 18.211 13.263 1.00 77.31 183 SER A CA 1
ATOM 1478 C C . SER A 1 183 ? -12.379 17.704 11.997 1.00 77.31 183 SER A C 1
ATOM 1480 O O . SER A 1 183 ? -12.700 16.524 11.898 1.00 77.31 183 SER A O 1
ATOM 1482 N N . HIS A 1 184 ? -12.609 18.595 11.030 1.00 80.00 184 HIS A N 1
ATOM 1483 C CA . HIS A 1 184 ? -13.265 18.230 9.779 1.00 80.00 184 HIS A CA 1
ATOM 1484 C C . HIS A 1 184 ? -12.433 17.184 9.020 1.00 80.00 184 HIS A C 1
ATOM 1486 O O . HIS A 1 184 ? -11.373 17.491 8.467 1.00 80.00 184 HIS A O 1
ATOM 1492 N N . ILE A 1 185 ? -12.923 15.946 8.987 1.00 89.06 185 ILE A N 1
ATOM 1493 C CA . ILE A 1 185 ? -12.325 14.858 8.210 1.00 89.06 185 ILE A CA 1
ATOM 1494 C C . ILE A 1 185 ? -12.723 14.974 6.735 1.00 89.06 185 ILE A C 1
ATOM 1496 O O . ILE A 1 185 ? -13.651 15.700 6.383 1.00 89.06 185 ILE A O 1
ATOM 1500 N N . ASN A 1 186 ? -12.025 14.263 5.853 1.00 89.62 186 ASN A N 1
ATOM 1501 C CA . ASN A 1 186 ? -12.462 14.070 4.470 1.00 89.62 186 ASN A CA 1
ATOM 1502 C C . ASN A 1 186 ? -13.013 12.637 4.331 1.00 89.62 186 ASN A C 1
ATOM 1504 O O . ASN A 1 186 ? -12.199 11.713 4.241 1.00 89.62 186 ASN A O 1
ATOM 1508 N N . PRO A 1 187 ? -14.347 12.437 4.307 1.00 88.88 187 PRO A N 1
ATOM 1509 C CA . PRO A 1 187 ? -14.960 11.109 4.196 1.00 88.88 187 PRO A CA 1
ATOM 1510 C C . PRO A 1 187 ? -14.484 10.326 2.971 1.00 88.88 187 PRO A C 1
ATOM 1512 O O . PRO A 1 187 ? -14.144 9.151 3.072 1.00 88.88 187 PRO A O 1
ATOM 1515 N N . SER A 1 188 ? -14.326 10.995 1.823 1.00 87.44 188 SER A N 1
ATOM 1516 C CA . SER A 1 188 ? -13.830 10.347 0.602 1.00 87.44 188 SER A CA 1
ATOM 1517 C C . SER A 1 188 ? -12.402 9.814 0.787 1.00 87.44 188 SER A C 1
ATOM 1519 O O . SER A 1 188 ? -12.097 8.702 0.361 1.00 87.44 188 SER A O 1
ATOM 1521 N N . LYS A 1 189 ? -11.531 10.531 1.519 1.00 88.88 189 LYS A N 1
ATOM 1522 C CA . LYS A 1 189 ? -10.193 10.015 1.872 1.00 88.88 189 LYS A CA 1
ATOM 1523 C C . LYS A 1 189 ? -10.284 8.761 2.751 1.00 88.88 189 LYS A C 1
ATOM 1525 O O . LYS A 1 189 ? -9.533 7.818 2.525 1.00 88.88 189 LYS A O 1
ATOM 1530 N N . VAL A 1 190 ? -11.200 8.730 3.723 1.00 92.31 190 VAL A N 1
ATOM 1531 C CA . VAL A 1 190 ? -11.420 7.561 4.595 1.00 92.31 190 VAL A CA 1
ATOM 1532 C C . VAL A 1 190 ? -11.886 6.354 3.775 1.00 92.31 190 VAL A C 1
ATOM 1534 O O . VAL A 1 190 ? -11.250 5.303 3.840 1.00 92.31 190 VAL A O 1
ATOM 1537 N N . LYS A 1 191 ? -12.907 6.515 2.925 1.00 90.06 191 LYS A N 1
ATOM 1538 C CA . LYS A 1 191 ? -13.429 5.450 2.048 1.00 90.06 191 LYS A CA 1
ATOM 1539 C C . LYS A 1 191 ? -12.385 4.908 1.068 1.00 90.06 191 LYS A C 1
ATOM 1541 O O . LYS A 1 191 ? -12.279 3.697 0.872 1.00 90.06 191 LYS A O 1
ATOM 1546 N N . LYS A 1 192 ? -11.553 5.781 0.493 1.00 88.75 192 LYS A N 1
ATOM 1547 C CA . LYS A 1 192 ? -10.426 5.366 -0.359 1.00 88.75 192 LYS A CA 1
ATOM 1548 C C . LYS A 1 192 ? -9.410 4.523 0.410 1.00 88.75 192 LYS A C 1
ATOM 1550 O O . LYS A 1 192 ? -8.975 3.485 -0.082 1.00 88.75 192 LYS A O 1
ATOM 1555 N N . VAL A 1 193 ? -9.065 4.916 1.637 1.00 92.81 193 VAL A N 1
ATOM 1556 C CA . VAL A 1 193 ? -8.159 4.131 2.491 1.00 92.81 193 VAL A CA 1
ATOM 1557 C C . VAL A 1 193 ? -8.780 2.787 2.890 1.00 92.81 193 VAL A C 1
ATOM 1559 O O . VAL A 1 193 ? -8.079 1.776 2.852 1.00 92.81 193 VAL A O 1
ATOM 1562 N N . ILE A 1 194 ? -10.084 2.738 3.185 1.00 93.06 194 ILE A N 1
ATOM 1563 C CA . ILE A 1 194 ? -10.823 1.479 3.381 1.00 93.06 194 ILE A CA 1
ATOM 1564 C C . ILE A 1 194 ? -10.695 0.588 2.138 1.00 93.06 194 ILE A C 1
ATOM 1566 O O . ILE A 1 194 ? -10.324 -0.575 2.253 1.00 93.06 194 ILE A O 1
ATOM 1570 N N . SER A 1 195 ? -10.900 1.138 0.941 1.00 89.44 195 SER A N 1
ATOM 1571 C CA . SER A 1 195 ? -10.793 0.379 -0.316 1.00 89.44 195 SER A CA 1
ATOM 1572 C C . SER A 1 195 ? -9.399 -0.223 -0.516 1.00 89.44 195 SER A C 1
ATOM 1574 O O . SER A 1 195 ? -9.268 -1.374 -0.931 1.00 89.44 195 SER A O 1
ATOM 1576 N N . MET A 1 196 ? -8.347 0.521 -0.155 1.00 90.56 196 MET A N 1
ATOM 1577 C CA . MET A 1 196 ? -6.967 0.021 -0.171 1.00 90.56 196 MET A CA 1
ATOM 1578 C C . MET A 1 196 ? -6.740 -1.094 0.854 1.00 90.56 196 MET A C 1
ATOM 1580 O O . MET A 1 196 ? -6.039 -2.067 0.572 1.00 90.56 196 MET A O 1
ATOM 1584 N N . LEU A 1 197 ? -7.340 -0.987 2.039 1.00 92.56 197 LEU A N 1
ATOM 1585 C CA . LEU A 1 197 ? -7.295 -2.034 3.057 1.00 92.56 197 LEU A CA 1
ATOM 1586 C C . LEU A 1 197 ? -8.005 -3.318 2.597 1.00 92.56 197 LEU A C 1
ATOM 1588 O O . LEU A 1 197 ? -7.476 -4.409 2.814 1.00 92.56 197 LEU A O 1
ATOM 1592 N N . VAL A 1 198 ? -9.146 -3.207 1.910 1.00 90.06 198 VAL A N 1
ATOM 1593 C CA . VAL A 1 198 ? -9.836 -4.371 1.329 1.00 90.06 198 VAL A CA 1
ATOM 1594 C C . VAL A 1 198 ? -9.032 -4.955 0.163 1.00 90.06 198 VAL A C 1
ATOM 1596 O O . VAL A 1 198 ? -8.784 -6.158 0.119 1.00 90.06 198 VAL A O 1
ATOM 1599 N N . GLY A 1 199 ? -8.528 -4.125 -0.756 1.00 86.12 199 GLY A N 1
ATOM 1600 C CA . GLY A 1 199 ? -7.723 -4.609 -1.886 1.00 86.12 199 GLY A CA 1
ATOM 1601 C C . GLY A 1 199 ? -6.387 -5.236 -1.479 1.00 86.12 199 GLY A C 1
ATOM 1602 O O . GLY A 1 199 ? -5.917 -6.160 -2.138 1.00 86.12 199 GLY A O 1
ATOM 1603 N N . SER A 1 200 ? -5.804 -4.804 -0.356 1.00 87.31 200 SER A N 1
ATOM 1604 C CA . SER A 1 200 ? -4.627 -5.444 0.256 1.00 87.31 200 SER A CA 1
ATOM 1605 C C . SER A 1 200 ? -4.973 -6.679 1.097 1.00 87.31 200 SER A C 1
ATOM 1607 O O . SER A 1 200 ? -4.079 -7.298 1.675 1.00 87.31 200 SER A O 1
ATOM 1609 N N . ARG A 1 201 ? -6.258 -7.066 1.147 1.00 88.81 201 ARG A N 1
ATOM 1610 C CA . ARG A 1 201 ? -6.802 -8.187 1.933 1.00 88.81 201 ARG A CA 1
ATOM 1611 C C . ARG A 1 201 ? -6.514 -8.078 3.428 1.00 88.81 201 ARG A C 1
ATOM 1613 O O . ARG A 1 201 ? -6.348 -9.083 4.111 1.00 88.81 201 ARG A O 1
ATOM 1620 N N . ARG A 1 202 ? -6.408 -6.851 3.931 1.00 91.69 202 ARG A N 1
ATOM 1621 C CA . ARG A 1 202 ? -6.265 -6.563 5.362 1.00 91.69 202 ARG A CA 1
ATOM 1622 C C . ARG A 1 202 ? -7.617 -6.369 6.021 1.00 91.69 202 ARG A C 1
ATOM 1624 O O . ARG A 1 202 ? -7.781 -6.724 7.182 1.00 91.69 202 ARG A O 1
ATOM 1631 N N . LEU A 1 203 ? -8.583 -5.877 5.253 1.00 92.75 203 LEU A N 1
ATOM 1632 C CA . LEU A 1 203 ? -9.999 -5.949 5.575 1.00 92.75 203 LEU A CA 1
ATOM 1633 C C . LEU A 1 203 ? -10.715 -6.859 4.573 1.00 92.75 203 LEU A C 1
ATOM 1635 O O . LEU A 1 203 ? -10.248 -7.053 3.450 1.00 92.75 203 LEU A O 1
ATOM 1639 N N . MET A 1 204 ? -11.841 -7.416 4.993 1.00 90.69 204 MET A N 1
ATOM 1640 C CA . MET A 1 204 ? -12.734 -8.221 4.168 1.00 90.69 204 MET A CA 1
ATOM 1641 C C . MET A 1 204 ? -14.159 -7.732 4.367 1.00 90.69 204 MET A C 1
ATOM 1643 O O . MET A 1 204 ? -14.547 -7.421 5.494 1.00 90.69 204 MET A O 1
ATOM 1647 N N . GLU A 1 205 ? -14.924 -7.697 3.285 1.00 89.31 205 GLU A N 1
ATOM 1648 C CA . GLU A 1 205 ? -16.364 -7.481 3.349 1.00 89.31 205 GLU A CA 1
ATOM 1649 C C . GLU A 1 205 ? -17.045 -8.758 3.855 1.00 89.31 205 GLU A C 1
ATOM 1651 O O . GLU A 1 205 ? -16.711 -9.867 3.426 1.00 89.31 205 GLU A O 1
ATOM 1656 N N . VAL A 1 206 ? -17.966 -8.606 4.804 1.00 88.06 206 VAL A N 1
ATOM 1657 C CA . VAL A 1 206 ? -18.711 -9.705 5.426 1.00 88.06 206 VAL A CA 1
ATOM 1658 C C . VAL A 1 206 ? -20.208 -9.397 5.433 1.00 88.06 206 VAL A C 1
ATOM 1660 O O . VAL A 1 206 ? -20.637 -8.266 5.653 1.00 88.06 206 VAL A O 1
ATOM 1663 N N . GLY A 1 207 ? -21.033 -10.413 5.184 1.00 79.44 207 GLY A N 1
ATOM 1664 C CA . GLY A 1 207 ? -22.480 -10.231 5.049 1.00 79.44 207 GLY A CA 1
ATOM 1665 C C . GLY A 1 207 ? -22.881 -9.444 3.790 1.00 79.44 207 GLY A C 1
ATOM 1666 O O . GLY A 1 207 ? -22.158 -9.436 2.799 1.00 79.44 207 GLY A O 1
ATOM 1667 N N . GLY A 1 208 ? -24.068 -8.827 3.819 1.00 72.38 208 GLY A N 1
ATOM 1668 C CA . GLY A 1 208 ? -24.660 -8.103 2.680 1.00 72.38 208 GLY A CA 1
ATOM 1669 C C . GLY A 1 208 ? -24.896 -6.605 2.909 1.00 72.38 208 GLY A C 1
ATOM 1670 O O . GLY A 1 208 ? -25.684 -6.014 2.179 1.00 72.38 208 GLY A O 1
ATOM 1671 N N . PHE A 1 209 ? -24.275 -6.013 3.934 1.00 76.56 209 PHE A N 1
ATOM 1672 C CA . PHE A 1 209 ? -24.543 -4.637 4.389 1.00 76.56 209 PHE A CA 1
ATOM 1673 C C . PHE A 1 209 ? -23.256 -3.816 4.589 1.00 76.56 209 PHE A C 1
ATOM 1675 O O . PHE A 1 209 ? -23.129 -3.091 5.570 1.00 76.56 209 PHE A O 1
ATOM 1682 N N . ASP A 1 210 ? -22.271 -3.975 3.699 1.00 83.31 210 ASP A N 1
ATOM 1683 C CA . ASP A 1 210 ? -21.001 -3.224 3.717 1.00 83.31 210 ASP A CA 1
ATOM 1684 C C . ASP A 1 210 ? -20.213 -3.319 5.038 1.00 83.31 210 ASP A C 1
ATOM 1686 O O . ASP A 1 210 ? -19.440 -2.424 5.401 1.00 83.31 210 ASP A O 1
ATOM 1690 N N . HIS A 1 211 ? -20.404 -4.411 5.783 1.00 90.25 211 HIS A N 1
ATOM 1691 C CA . HIS A 1 211 ? -19.637 -4.661 6.991 1.00 90.25 211 HIS A CA 1
ATOM 1692 C C . HIS A 1 211 ? -18.225 -5.110 6.639 1.00 90.25 211 HIS A C 1
ATOM 1694 O O . HIS A 1 211 ? -18.003 -5.928 5.748 1.00 90.25 211 HIS A O 1
ATOM 1700 N N . LEU A 1 212 ? -17.268 -4.610 7.405 1.00 92.94 212 LEU A N 1
ATOM 1701 C CA . LEU A 1 212 ? -15.851 -4.877 7.270 1.00 92.94 212 LEU A CA 1
ATOM 1702 C C . LEU A 1 212 ? -15.364 -5.636 8.495 1.00 92.94 212 LEU A C 1
ATOM 1704 O O . LEU A 1 212 ? -15.700 -5.294 9.629 1.00 92.94 212 LEU A O 1
ATOM 1708 N N . ARG A 1 213 ? -14.499 -6.618 8.261 1.00 92.38 213 ARG A N 1
ATOM 1709 C CA . ARG A 1 213 ? -13.768 -7.347 9.299 1.00 92.38 213 ARG A CA 1
ATOM 1710 C C . ARG A 1 213 ? -12.278 -7.343 8.989 1.00 92.38 213 ARG A C 1
ATOM 1712 O O . ARG A 1 213 ? -11.887 -7.434 7.826 1.00 92.38 213 ARG A O 1
ATOM 1719 N N . ALA A 1 214 ? -11.439 -7.270 10.019 1.00 92.44 214 ALA A N 1
ATOM 1720 C CA . ALA A 1 214 ? -9.999 -7.453 9.856 1.00 92.44 214 ALA A CA 1
ATOM 1721 C C . ALA A 1 214 ? -9.658 -8.908 9.487 1.00 92.44 214 ALA A C 1
ATOM 1723 O O . ALA A 1 214 ? -10.267 -9.852 9.987 1.00 92.44 214 ALA A O 1
ATOM 1724 N N . CYS A 1 215 ? -8.689 -9.101 8.596 1.00 89.81 215 CYS A N 1
ATOM 1725 C CA . CYS A 1 215 ? -8.198 -10.433 8.250 1.00 89.81 215 CYS A CA 1
ATOM 1726 C C . CYS A 1 215 ? -7.249 -10.942 9.348 1.00 89.81 215 CYS A C 1
ATOM 1728 O O . CYS A 1 215 ? -6.240 -10.298 9.627 1.00 89.81 215 CYS A O 1
ATOM 1730 N N . GLU A 1 216 ? -7.552 -12.093 9.954 1.00 80.75 216 GLU A N 1
ATOM 1731 C CA . GLU A 1 216 ? -6.782 -12.648 11.083 1.00 80.75 216 GLU A CA 1
ATOM 1732 C C . GLU A 1 216 ? -5.351 -13.051 10.692 1.00 80.75 216 GLU A C 1
ATOM 1734 O O . GLU A 1 216 ? -4.421 -12.890 11.480 1.00 80.75 216 GLU A O 1
ATOM 1739 N N . ASP A 1 217 ? -5.150 -13.469 9.440 1.00 81.38 217 ASP A N 1
ATOM 1740 C CA . ASP A 1 217 ? -3.838 -13.855 8.903 1.00 81.38 217 ASP A CA 1
ATOM 1741 C C . ASP A 1 217 ? -2.913 -12.652 8.638 1.00 81.38 217 ASP A C 1
ATOM 1743 O O . ASP A 1 217 ? -1.769 -12.809 8.199 1.00 81.38 217 ASP A O 1
ATOM 1747 N N . ARG A 1 218 ? -3.393 -11.420 8.856 1.00 81.81 218 ARG A N 1
ATOM 1748 C CA . ARG A 1 218 ? -2.642 -10.188 8.601 1.00 81.81 218 ARG A CA 1
ATOM 1749 C C . ARG A 1 218 ? -2.313 -9.473 9.904 1.00 81.81 218 ARG A C 1
ATOM 1751 O O . ARG A 1 218 ? -3.181 -8.973 10.609 1.00 81.81 218 ARG A O 1
ATOM 1758 N N . ALA A 1 219 ? -1.017 -9.339 10.181 1.00 78.00 219 ALA A N 1
ATOM 1759 C CA . ALA A 1 219 ? -0.536 -8.612 11.351 1.00 78.00 219 ALA A CA 1
ATOM 1760 C C . ALA A 1 219 ? -0.983 -7.137 11.344 1.00 78.00 219 ALA A C 1
ATOM 1762 O O . ALA A 1 219 ? -0.965 -6.474 10.299 1.00 78.00 219 ALA A O 1
ATOM 1763 N N . SER A 1 220 ? -1.316 -6.605 12.526 1.00 81.94 220 SER A N 1
ATOM 1764 C CA . SER A 1 220 ? -1.608 -5.178 12.696 1.00 81.94 220 SER A CA 1
ATOM 1765 C C . SER A 1 220 ? -0.358 -4.317 12.496 1.00 81.94 220 SER A C 1
ATOM 1767 O O . SER A 1 220 ? 0.757 -4.688 12.870 1.00 81.94 220 SER A O 1
ATOM 1769 N N . PHE A 1 221 ? -0.553 -3.127 11.928 1.00 84.75 221 PHE A N 1
ATOM 1770 C CA . PHE A 1 221 ? 0.492 -2.107 11.810 1.00 84.75 221 PHE A CA 1
ATOM 1771 C C . PHE A 1 221 ? 0.819 -1.441 13.141 1.00 84.75 221 PHE A C 1
ATOM 1773 O O . PHE A 1 221 ? 1.936 -0.956 13.337 1.00 84.75 221 PHE A O 1
ATOM 1780 N N . LEU A 1 222 ? -0.167 -1.383 14.035 1.00 87.62 222 LEU A N 1
ATOM 1781 C CA . LEU A 1 222 ? -0.043 -0.760 15.339 1.00 87.62 222 LEU A CA 1
ATOM 1782 C C . LEU A 1 222 ? 0.127 -1.844 16.395 1.00 87.62 222 LEU A C 1
ATOM 1784 O O . LEU A 1 222 ? -0.565 -2.856 16.401 1.00 87.62 222 LEU A O 1
ATOM 1788 N N . SER A 1 223 ? 1.063 -1.606 17.304 1.00 86.00 223 SER A N 1
ATOM 1789 C CA . SER A 1 223 ? 1.215 -2.387 18.524 1.00 86.00 223 SER A CA 1
ATOM 1790 C C . SER A 1 223 ? 0.899 -1.497 19.712 1.00 86.00 223 SER A C 1
ATOM 1792 O O . SER A 1 223 ? 1.383 -0.360 19.783 1.00 86.00 223 SER A O 1
ATOM 1794 N N . VAL A 1 224 ? 0.119 -2.025 20.649 1.00 86.56 224 VAL A N 1
ATOM 1795 C CA . VAL A 1 224 ? -0.152 -1.361 21.922 1.00 86.56 224 VAL A CA 1
ATOM 1796 C C . VAL A 1 224 ? 1.172 -1.181 22.663 1.00 86.56 224 VAL A C 1
ATOM 1798 O O . VAL A 1 224 ? 2.038 -2.056 22.654 1.00 86.56 224 VAL A O 1
ATOM 1801 N N . ARG A 1 225 ? 1.373 -0.002 23.252 1.00 87.69 225 ARG A N 1
ATOM 1802 C CA . ARG A 1 225 ? 2.543 0.238 24.103 1.00 87.69 225 ARG A CA 1
ATOM 1803 C C . ARG A 1 225 ? 2.329 -0.469 25.434 1.00 87.69 225 ARG A C 1
ATOM 1805 O O . ARG A 1 225 ? 1.229 -0.406 25.967 1.00 87.69 225 ARG A O 1
ATOM 1812 N N . GLU A 1 226 ? 3.389 -1.032 26.001 1.00 84.81 226 GLU A N 1
ATOM 1813 C CA . GLU A 1 226 ? 3.350 -1.838 27.231 1.00 84.81 226 GLU A CA 1
ATOM 1814 C C . GLU A 1 226 ? 2.540 -1.189 28.372 1.00 84.81 226 GLU A C 1
ATOM 1816 O O . GLU A 1 226 ? 1.668 -1.826 28.953 1.00 84.81 226 GLU A O 1
ATOM 1821 N N . GLY A 1 227 ? 2.713 0.117 28.612 1.00 89.38 227 GLY A N 1
ATOM 1822 C CA . GLY A 1 227 ? 1.971 0.854 29.649 1.00 89.38 227 GLY A CA 1
ATOM 1823 C C . GLY A 1 227 ? 0.460 1.024 29.416 1.00 89.38 227 GLY A C 1
ATOM 1824 O O . GLY A 1 227 ? -0.228 1.519 30.300 1.00 89.38 227 GLY A O 1
ATOM 1825 N N . PHE A 1 228 ? -0.062 0.639 28.250 1.00 89.50 228 PHE A N 1
ATOM 1826 C CA . PHE A 1 228 ? -1.487 0.699 27.900 1.00 89.50 228 PHE A CA 1
ATOM 1827 C C . PHE A 1 228 ? -2.106 -0.687 27.680 1.00 89.50 228 PHE A C 1
ATOM 1829 O O . PHE A 1 228 ? -3.281 -0.768 27.324 1.00 89.50 228 PHE A O 1
ATOM 1836 N N . GLN A 1 229 ? -1.348 -1.770 27.899 1.00 91.06 229 GLN A N 1
ATOM 1837 C CA . GLN A 1 229 ? -1.827 -3.128 27.644 1.00 91.06 229 GLN A CA 1
ATOM 1838 C C . GLN A 1 229 ? -3.063 -3.456 28.488 1.00 91.06 229 GLN A C 1
ATOM 1840 O O . GLN A 1 229 ? -4.074 -3.883 27.946 1.00 91.06 229 GLN A O 1
ATOM 1845 N N . THR A 1 230 ? -3.045 -3.135 29.784 1.00 92.38 230 THR A N 1
ATOM 1846 C CA . THR A 1 230 ? -4.193 -3.377 30.672 1.00 92.38 230 THR A CA 1
ATOM 1847 C C . THR A 1 230 ? -5.457 -2.659 30.198 1.00 92.38 230 THR A C 1
ATOM 1849 O O . THR A 1 230 ? -6.523 -3.260 30.164 1.00 92.38 230 THR A O 1
ATOM 1852 N N . SER A 1 231 ? -5.360 -1.387 29.798 1.00 92.12 231 SER A N 1
ATOM 1853 C CA . SER A 1 231 ? -6.517 -0.634 29.292 1.00 92.12 231 SER A CA 1
ATOM 1854 C C . SER A 1 231 ? -7.054 -1.209 27.984 1.00 92.12 231 SER A C 1
ATOM 1856 O O . SER A 1 231 ? -8.264 -1.249 27.785 1.00 92.12 231 SER A O 1
ATOM 1858 N N . HIS A 1 232 ? -6.161 -1.659 27.103 1.00 90.12 232 HIS A N 1
ATOM 1859 C CA . HIS A 1 232 ? -6.543 -2.327 25.867 1.00 90.12 232 HIS A CA 1
ATOM 1860 C C . HIS A 1 232 ? -7.262 -3.655 26.136 1.00 90.12 232 HIS A C 1
ATOM 1862 O O . HIS A 1 232 ? -8.277 -3.939 25.503 1.00 90.12 232 HIS A O 1
ATOM 1868 N N . ASP A 1 233 ? -6.760 -4.451 27.079 1.00 90.38 233 ASP A N 1
ATOM 1869 C CA . ASP A 1 233 ? -7.334 -5.754 27.408 1.00 90.38 233 ASP A CA 1
ATOM 1870 C C . ASP A 1 233 ? -8.720 -5.599 28.039 1.00 90.38 233 ASP A C 1
ATOM 1872 O O . ASP A 1 233 ? -9.649 -6.293 27.635 1.00 90.38 233 ASP A O 1
ATOM 1876 N N . VAL A 1 234 ? -8.891 -4.631 28.949 1.00 93.56 234 VAL A N 1
ATOM 1877 C CA . VAL A 1 234 ? -10.206 -4.286 29.517 1.00 93.56 234 VAL A CA 1
ATOM 1878 C C . VAL A 1 234 ? -11.183 -3.896 28.411 1.00 93.56 234 VAL A C 1
ATOM 1880 O O . VAL A 1 234 ?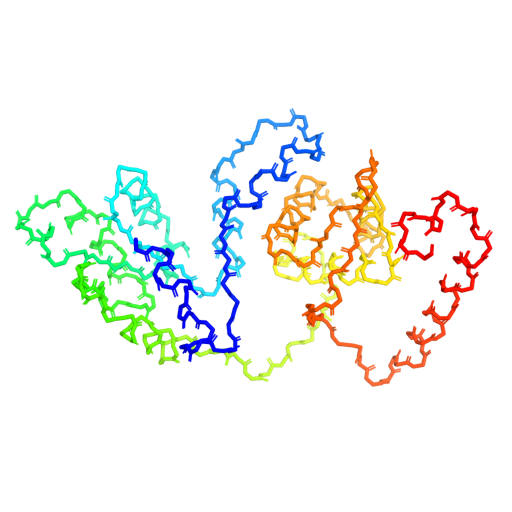 -12.249 -4.491 28.307 1.00 93.56 234 VAL A O 1
ATOM 1883 N N . LEU A 1 235 ? -10.791 -2.977 27.523 1.00 91.25 235 LEU A N 1
ATOM 1884 C CA . LEU A 1 235 ? -11.644 -2.555 26.411 1.00 91.25 235 LEU A CA 1
ATOM 1885 C C . LEU A 1 235 ? -12.008 -3.722 25.479 1.00 91.25 235 LEU A C 1
ATOM 1887 O O . LEU A 1 235 ? -13.137 -3.811 25.007 1.00 91.25 235 LEU A O 1
ATOM 1891 N N . SER A 1 236 ? -11.062 -4.627 25.224 1.00 89.06 236 SER A N 1
ATOM 1892 C CA . SER A 1 236 ? -11.292 -5.807 24.384 1.00 89.06 236 SER A CA 1
ATOM 1893 C C . SER A 1 236 ? -12.301 -6.767 25.019 1.00 89.06 236 SER A C 1
ATOM 1895 O O . SER A 1 236 ? -13.154 -7.310 24.319 1.00 89.06 236 SER A O 1
ATOM 1897 N N . VAL A 1 237 ? -12.232 -6.955 26.342 1.00 90.56 237 VAL A N 1
ATOM 1898 C CA . VAL A 1 237 ? -13.195 -7.764 27.105 1.00 90.56 237 VAL A CA 1
ATOM 1899 C C . VAL A 1 237 ? -14.573 -7.106 27.121 1.00 90.56 237 VAL A C 1
ATOM 1901 O O . VAL A 1 237 ? -15.570 -7.797 26.910 1.00 90.56 237 VAL A O 1
ATOM 1904 N N . ASP A 1 238 ? -14.641 -5.789 27.309 1.00 92.00 238 ASP A N 1
ATOM 1905 C CA . ASP A 1 238 ? -15.903 -5.044 27.310 1.00 92.00 238 ASP A CA 1
ATOM 1906 C C . ASP A 1 238 ? -16.609 -5.157 25.951 1.00 92.00 238 ASP A C 1
ATOM 1908 O O . ASP A 1 238 ? -17.796 -5.479 25.888 1.00 92.00 238 ASP A O 1
ATOM 1912 N N . ILE A 1 239 ? -15.864 -4.981 24.851 1.00 88.62 239 ILE A N 1
ATOM 1913 C CA . ILE A 1 239 ? -16.391 -5.154 23.490 1.00 88.62 239 ILE A CA 1
ATOM 1914 C C . ILE A 1 239 ? -16.854 -6.597 23.278 1.00 88.62 239 ILE A C 1
ATOM 1916 O O . ILE A 1 239 ? -17.963 -6.818 22.797 1.00 88.62 239 ILE A O 1
ATOM 1920 N N . ALA A 1 240 ? -16.048 -7.591 23.661 1.00 87.00 240 ALA A N 1
ATOM 1921 C CA . ALA A 1 240 ? -16.430 -8.994 23.519 1.00 87.00 240 ALA A CA 1
ATOM 1922 C C . ALA A 1 240 ? -17.707 -9.331 24.307 1.00 87.00 240 ALA A C 1
ATOM 1924 O O . ALA A 1 240 ? -18.554 -10.066 23.806 1.00 87.00 240 ALA A O 1
ATOM 1925 N N . THR A 1 241 ? -17.866 -8.763 25.504 1.00 89.25 241 THR A N 1
ATOM 1926 C CA . THR A 1 241 ? -19.059 -8.949 26.340 1.00 89.25 241 THR A CA 1
ATOM 1927 C C . THR A 1 241 ? -20.289 -8.337 25.679 1.00 89.25 241 THR A C 1
ATOM 1929 O O . THR A 1 241 ? -21.300 -9.020 25.548 1.00 89.25 241 THR A O 1
ATOM 1932 N N . ALA A 1 242 ? -20.185 -7.106 25.169 1.00 87.75 242 ALA A N 1
ATOM 1933 C CA . ALA A 1 242 ? -21.273 -6.468 24.429 1.00 87.75 242 ALA A CA 1
ATOM 1934 C C . ALA A 1 242 ? -21.687 -7.276 23.184 1.00 87.75 242 ALA A C 1
ATOM 1936 O O . ALA A 1 242 ? -22.864 -7.339 22.845 1.00 87.75 242 ALA A O 1
ATOM 1937 N N . MET A 1 243 ? -20.736 -7.941 22.519 1.00 84.69 243 MET A N 1
ATOM 1938 C CA . MET A 1 243 ? -21.039 -8.800 21.370 1.00 84.69 243 MET A CA 1
ATOM 1939 C C . MET A 1 243 ? -21.753 -10.099 21.751 1.00 84.69 243 MET A C 1
ATOM 1941 O O . MET A 1 243 ? -22.520 -10.607 20.943 1.00 84.69 243 MET A O 1
ATOM 1945 N N . LEU A 1 244 ? -21.528 -10.649 22.949 1.00 84.06 244 LEU A N 1
ATOM 1946 C CA . LEU A 1 244 ? -22.249 -11.843 23.416 1.00 84.06 244 LEU A CA 1
ATOM 1947 C C . LEU A 1 244 ? -23.734 -11.565 23.677 1.00 84.06 244 LEU A C 1
ATOM 1949 O O . LEU A 1 244 ? -24.542 -12.489 23.647 1.00 84.06 244 LEU A O 1
ATOM 1953 N N . GLU A 1 245 ? -24.083 -10.305 23.928 1.00 87.19 245 GLU A N 1
ATOM 1954 C CA . GLU A 1 245 ? -25.463 -9.850 24.106 1.00 87.19 245 GLU A CA 1
ATOM 1955 C C . GLU A 1 245 ? -26.152 -9.505 22.773 1.00 87.19 245 GLU A C 1
ATOM 1957 O O . GLU A 1 245 ? -27.338 -9.169 22.767 1.00 87.19 245 GLU A O 1
ATOM 1962 N N . ALA A 1 246 ? -25.431 -9.583 21.648 1.00 84.88 246 ALA A N 1
ATOM 1963 C CA . ALA A 1 246 ? -25.974 -9.292 20.327 1.00 84.88 246 ALA A CA 1
ATOM 1964 C C . ALA A 1 246 ? -26.939 -10.385 19.838 1.00 84.88 246 ALA A C 1
ATOM 1966 O O . ALA A 1 246 ? -26.901 -11.538 20.276 1.00 84.88 246 ALA A O 1
ATOM 1967 N N . ASP A 1 247 ? -27.813 -10.020 18.901 1.00 85.75 247 ASP A N 1
ATOM 1968 C CA . ASP A 1 247 ? -28.760 -10.953 18.304 1.00 85.75 247 ASP A CA 1
ATOM 1969 C C . ASP A 1 247 ? -28.074 -12.000 17.405 1.00 85.75 247 ASP A C 1
ATOM 1971 O O . ASP A 1 247 ? -26.940 -11.844 16.944 1.00 85.75 247 ASP A O 1
ATOM 1975 N N . ALA A 1 248 ? -28.785 -13.103 17.159 1.00 83.12 248 ALA A N 1
ATOM 1976 C CA . ALA A 1 248 ? -28.261 -14.231 16.395 1.00 83.12 248 ALA A CA 1
ATOM 1977 C C . ALA A 1 248 ? -27.921 -13.871 14.939 1.00 83.12 248 ALA A C 1
ATOM 1979 O O . ALA A 1 248 ? -26.985 -14.448 14.383 1.00 83.12 248 ALA A O 1
ATOM 1980 N N . ASP A 1 249 ? -28.637 -12.918 14.334 1.00 80.81 249 ASP A N 1
ATOM 1981 C CA . ASP A 1 249 ? -28.376 -12.499 12.956 1.00 80.81 249 ASP A CA 1
ATOM 1982 C C . ASP A 1 249 ? -27.050 -11.730 12.884 1.00 80.81 249 ASP A C 1
ATOM 1984 O O . ASP A 1 249 ? -26.240 -11.972 11.988 1.00 80.81 249 ASP A O 1
ATOM 1988 N N . PHE A 1 250 ? -26.768 -10.872 13.869 1.00 80.94 250 PHE A N 1
ATOM 1989 C CA . PHE A 1 250 ? -25.477 -10.197 14.000 1.00 80.94 250 PHE A CA 1
ATOM 1990 C C . PHE A 1 250 ? -24.326 -11.182 14.242 1.00 80.94 250 PHE A C 1
ATOM 1992 O O . PHE A 1 250 ? -23.283 -11.096 13.586 1.00 80.94 250 PHE A O 1
ATOM 1999 N N . LEU A 1 251 ? -24.513 -12.154 15.140 1.00 80.69 251 LEU A N 1
ATOM 2000 C CA . LEU A 1 251 ? -23.508 -13.188 15.411 1.00 80.69 251 LEU A CA 1
ATOM 2001 C C . LEU A 1 251 ? -23.196 -14.032 14.165 1.00 80.69 251 LEU A C 1
ATOM 2003 O O . LEU A 1 251 ? -22.026 -14.319 13.900 1.00 80.69 251 LEU A O 1
ATOM 2007 N N . ALA A 1 252 ? -24.205 -14.333 13.343 1.00 80.12 252 ALA A N 1
ATOM 2008 C CA . ALA A 1 252 ? -24.018 -15.061 12.091 1.00 80.12 252 ALA A CA 1
ATOM 2009 C C . ALA A 1 252 ? -23.105 -14.312 11.099 1.00 80.12 252 ALA A C 1
ATOM 2011 O O . ALA A 1 252 ? -22.317 -14.940 10.389 1.00 80.12 252 ALA A O 1
ATOM 2012 N N . VAL A 1 253 ? -23.141 -12.971 11.070 1.00 77.88 253 VAL A N 1
ATOM 2013 C CA . VAL A 1 253 ? -22.242 -12.163 10.218 1.00 77.88 253 VAL A CA 1
ATOM 2014 C C . VAL A 1 253 ? -20.784 -12.256 10.679 1.00 77.88 253 VAL A C 1
ATOM 2016 O O . VAL A 1 253 ? -19.864 -12.198 9.859 1.00 77.88 253 VAL A O 1
ATOM 2019 N N . LEU A 1 254 ? -20.545 -12.453 11.978 1.00 70.19 254 LEU A N 1
ATOM 2020 C CA . LEU A 1 254 ? -19.197 -12.637 12.525 1.00 70.19 254 LEU A CA 1
ATOM 2021 C C . LEU A 1 254 ? -18.586 -13.996 12.155 1.00 70.19 254 LEU A C 1
ATOM 2023 O O . LEU A 1 254 ? -17.372 -14.168 12.304 1.00 70.19 254 LEU A O 1
ATOM 2027 N N . GLY A 1 255 ? -19.398 -14.930 11.647 1.00 65.31 255 GLY A N 1
ATOM 2028 C CA . GLY A 1 255 ? -19.013 -16.319 11.411 1.00 65.31 255 GLY A CA 1
ATOM 2029 C C . GLY A 1 255 ? -18.895 -17.132 12.703 1.00 65.31 255 GLY A C 1
ATOM 2030 O O . GLY A 1 255 ? -18.085 -18.059 12.740 1.00 65.31 255 GLY A O 1
ATOM 2031 N N . ALA A 1 256 ? -19.639 -16.739 13.746 1.00 51.22 256 ALA A N 1
ATOM 2032 C CA . ALA A 1 256 ? -19.764 -17.447 15.020 1.00 51.22 256 ALA A CA 1
ATOM 2033 C C . ALA A 1 256 ? -20.990 -18.372 15.030 1.00 51.22 256 ALA A C 1
ATOM 2035 O O . ALA A 1 256 ? -22.008 -18.009 14.398 1.00 51.22 256 ALA A O 1
#

pLDDT: mean 87.39, std 9.44, range [51.22, 97.62]